Protein AF-A0A3M2F0C4-F1 (afdb_monomer_lite)

Foldseek 3Di:
DDDDDDDDDDDDDDDDDDDDDDDDDDDDDDDDDDDDDDDDDDDDDDDDDDDDDDDDDDDDDDDDDDDDDDDDDDDDDDDPDDDDDDDDDDDDDDDDDDDDDDDDPPDPDDDADPQEDEDAPVCCCPVAQVVLAPAKEKEWEDEPPDPQSVVQVVLVRVVSVVLPPLYHYYYYHCVRHVVVCVSVVPPDPGKIFIGHNRDTDDIDHTRDDSVVVVVVCVVPRPRPPPPPPPVPPQDLLQCLLALVLVSSVVPDDPPDDLLSVLLSCVLLLVLPVNVVSLVVQVPDPPSPPPLSSVLSVLLSVLCPVPDPVSVVSSVCSNVSNNVVCLVVLLVVCVDPSSVSNLVSSLSSSDDYDNSVVSVVSNVVVVVD

Sequence (368 aa):
MSPGSRPRYGILLPKRNARPSTKRTSAKRRSIFPICSSMGKIVSRWSGGVHPIFAVLFRLPSVYSSPHGKGDGFEMVIPLFGKKDRGEKKNGSEKSEVLFEKPRATAPREKGAASVIDVGVRDFETAVLRRSLEIPVLLDLWAPWCEPCRRLSPLLERLANQYAGSFLLAKVDIEKHAEIAMLLRVQSVPTVILFKDGRPVDAFMGALSEGEIRRFLERHIVLKKASAEEEQPGGLLEQIGRGEIARARDLVNETTSPPDRLRVLILSGDTNKSRTLLQELKGKEGAEGDPVLESAERLLGFFEEESPESLRIRESLRKNRLRELLPELLEKADDDSVRRRLLDLLVLMGRGELADEIRTRLARRVFS

pLDDT: mean 70.69, std 27.1, range [24.19, 96.94]

Radius of gyration: 32.31 Å; chains: 1; bounding box: 111×84×77 Å

Structure (mmCIF, N/CA/C/O backbone):
data_AF-A0A3M2F0C4-F1
#
_entry.id   AF-A0A3M2F0C4-F1
#
loop_
_atom_site.group_PDB
_atom_site.id
_atom_site.type_symbol
_atom_site.label_atom_id
_atom_site.label_alt_id
_atom_site.label_comp_id
_atom_site.label_asym_id
_atom_site.label_entity_id
_atom_site.label_seq_id
_atom_site.pdbx_PDB_ins_code
_atom_site.Cartn_x
_atom_site.Cartn_y
_atom_site.Cartn_z
_atom_site.occupancy
_atom_site.B_iso_or_equiv
_atom_site.auth_seq_id
_atom_site.auth_comp_id
_atom_site.auth_asym_id
_atom_site.auth_atom_id
_atom_site.pdbx_PDB_model_num
ATOM 1 N N . MET A 1 1 ? -29.735 30.884 -47.544 1.00 39.34 1 MET A N 1
ATOM 2 C CA . MET A 1 1 ? -29.821 29.668 -48.382 1.00 39.34 1 MET A CA 1
ATOM 3 C C . MET A 1 1 ? -30.218 28.490 -47.497 1.00 39.34 1 MET A C 1
ATOM 5 O O . MET A 1 1 ? -29.705 28.400 -46.391 1.00 39.34 1 MET A O 1
ATOM 9 N N . SER A 1 2 ? -31.149 27.656 -47.963 1.00 41.53 2 SER A N 1
ATOM 10 C CA . SER A 1 2 ? -31.637 26.403 -47.333 1.00 41.53 2 SER A CA 1
ATOM 11 C C . SER A 1 2 ? -31.107 25.192 -48.134 1.00 41.53 2 SER A C 1
ATOM 13 O O . SER A 1 2 ? -30.389 25.448 -49.104 1.00 41.53 2 SER A O 1
ATOM 15 N N . PRO A 1 3 ? -31.501 23.917 -47.886 1.00 63.56 3 PRO A N 1
ATOM 16 C CA . PRO A 1 3 ? -32.224 23.270 -46.766 1.00 63.56 3 PRO A CA 1
ATOM 17 C C . PRO A 1 3 ? -31.334 22.168 -46.108 1.00 63.56 3 PRO A C 1
ATOM 19 O O . PRO A 1 3 ? -30.150 22.109 -46.403 1.00 63.56 3 PRO A O 1
ATOM 22 N N . GLY A 1 4 ? -31.724 21.288 -45.177 1.00 36.25 4 GLY A N 1
ATOM 23 C CA . GLY A 1 4 ? -32.960 20.535 -44.900 1.00 36.25 4 GLY A CA 1
ATOM 24 C C . GLY A 1 4 ? -32.585 19.309 -44.028 1.00 36.25 4 GLY A C 1
ATOM 25 O O . GLY A 1 4 ? -31.436 19.191 -43.623 1.00 36.25 4 GLY A O 1
ATOM 26 N N . SER A 1 5 ? -33.435 18.346 -43.666 1.00 43.12 5 SER A N 1
ATOM 27 C CA . SER A 1 5 ? -34.878 18.159 -43.854 1.00 43.12 5 SER A CA 1
ATOM 28 C C . SER A 1 5 ? -35.390 17.231 -42.738 1.00 43.12 5 SER A C 1
ATOM 30 O O . SER A 1 5 ? -34.759 16.218 -42.448 1.00 43.12 5 SER A O 1
ATOM 32 N N . ARG A 1 6 ? -36.562 17.509 -42.152 1.00 44.09 6 ARG A N 1
ATOM 33 C CA . ARG A 1 6 ? -37.359 16.508 -41.412 1.00 44.09 6 ARG A CA 1
ATOM 34 C C . ARG A 1 6 ? -38.745 16.407 -42.048 1.00 44.09 6 ARG A C 1
ATOM 36 O O . ARG A 1 6 ? -39.366 17.453 -42.233 1.00 44.09 6 ARG A O 1
ATOM 43 N N . PRO A 1 7 ? -39.297 15.200 -42.226 1.00 51.94 7 PRO A N 1
ATOM 44 C CA . PRO A 1 7 ? -40.736 14.993 -42.253 1.00 51.94 7 PRO A CA 1
ATOM 45 C C . PRO A 1 7 ? -41.262 14.671 -40.843 1.00 51.94 7 PRO A C 1
ATOM 47 O O . PRO A 1 7 ? -40.766 13.782 -40.153 1.00 51.94 7 PRO A O 1
ATOM 50 N N . ARG A 1 8 ? -42.302 15.399 -40.432 1.00 39.75 8 ARG A N 1
ATOM 51 C CA . ARG A 1 8 ? -43.387 14.892 -39.564 1.00 39.75 8 ARG A CA 1
ATOM 52 C C . ARG A 1 8 ? -44.333 14.078 -40.492 1.00 39.75 8 ARG A C 1
ATOM 54 O O . ARG A 1 8 ? -44.188 14.207 -41.702 1.00 39.75 8 ARG A O 1
ATOM 61 N N . TYR A 1 9 ? -45.315 13.257 -40.126 1.00 39.25 9 TYR A N 1
ATOM 62 C CA . TYR A 1 9 ? -46.099 12.905 -38.927 1.00 39.25 9 TYR A CA 1
ATOM 63 C C . TYR A 1 9 ? -46.405 11.377 -39.058 1.00 39.25 9 TYR A C 1
ATOM 65 O O . TYR A 1 9 ? -46.140 10.820 -40.116 1.00 39.25 9 TYR A O 1
ATOM 73 N N . GLY A 1 10 ? -46.967 10.595 -38.132 1.00 32.06 10 GLY A N 1
ATOM 74 C CA . GLY A 1 10 ? -47.591 10.818 -36.826 1.00 32.06 10 GLY A CA 1
ATOM 75 C C . GLY A 1 10 ? -48.844 9.923 -36.675 1.00 32.06 10 GLY A C 1
ATOM 76 O O . GLY A 1 10 ? -49.316 9.368 -37.658 1.00 32.06 10 GLY A O 1
ATOM 77 N N . ILE A 1 11 ? -49.409 9.886 -35.460 1.00 37.03 11 ILE A N 1
ATOM 78 C CA . ILE A 1 11 ? -50.816 9.541 -35.137 1.00 37.03 11 ILE A CA 1
ATOM 79 C C . ILE A 1 11 ? -51.194 8.053 -34.892 1.00 37.03 11 ILE A C 1
ATOM 81 O O . ILE A 1 11 ? -51.440 7.288 -35.810 1.00 37.03 11 ILE A O 1
ATOM 85 N N . LEU A 1 12 ? -51.336 7.757 -33.582 1.00 34.91 12 LEU A N 1
ATOM 86 C CA . LEU A 1 12 ? -52.372 6.969 -32.867 1.00 34.91 12 LEU A CA 1
ATOM 87 C C . LEU A 1 12 ? -52.727 5.516 -33.276 1.00 34.91 12 LEU A C 1
ATOM 89 O O . LEU A 1 12 ? -52.881 5.213 -34.445 1.00 34.91 12 LEU A O 1
ATOM 93 N N . LEU A 1 13 ? -53.113 4.584 -32.388 1.00 36.78 13 LEU A N 1
ATOM 94 C CA . LEU A 1 13 ? -53.053 4.286 -30.929 1.00 36.78 13 LEU A CA 1
ATOM 95 C C . LEU A 1 13 ? -53.928 2.981 -30.742 1.00 36.78 13 LEU A C 1
ATOM 97 O O . LEU A 1 13 ? -54.327 2.404 -31.755 1.00 36.78 13 LEU A O 1
ATOM 101 N N . PRO A 1 14 ? -54.202 2.407 -29.543 1.00 56.12 14 PRO A N 1
ATOM 102 C CA . PRO A 1 14 ? -54.183 0.946 -29.373 1.00 56.12 14 PRO A CA 1
ATOM 103 C C . PRO A 1 14 ? -55.516 0.313 -28.917 1.00 56.12 14 PRO A C 1
ATOM 105 O O . PRO A 1 14 ? -56.466 1.022 -28.584 1.00 56.12 14 PRO A O 1
ATOM 108 N N . LYS A 1 15 ? -55.522 -1.029 -28.784 1.00 34.62 15 LYS A N 1
ATOM 109 C CA . LYS A 1 15 ? -56.320 -1.902 -27.868 1.00 34.62 15 LYS A CA 1
ATOM 110 C C . LYS A 1 15 ? -56.109 -3.380 -28.282 1.00 34.62 15 LYS A C 1
ATOM 112 O O . LYS A 1 15 ? -55.790 -3.610 -29.438 1.00 34.62 15 LYS A O 1
ATOM 117 N N . ARG A 1 16 ? -56.314 -4.434 -27.475 1.00 36.41 16 ARG A N 1
ATOM 118 C CA . ARG A 1 16 ? -56.342 -4.679 -26.007 1.00 36.41 16 ARG A CA 1
ATOM 119 C C . ARG A 1 16 ? -56.478 -6.210 -25.812 1.00 36.41 16 ARG A C 1
ATOM 121 O O . ARG A 1 16 ? -57.262 -6.798 -26.543 1.00 36.41 16 ARG A O 1
ATOM 128 N N . ASN A 1 17 ? -55.902 -6.776 -24.741 1.00 34.50 17 ASN A N 1
ATOM 129 C CA . ASN A 1 17 ? -56.261 -8.083 -24.128 1.00 34.50 17 ASN A CA 1
ATOM 130 C C . ASN A 1 17 ? -56.027 -9.353 -25.014 1.00 34.50 17 ASN A C 1
ATOM 132 O O . ASN A 1 17 ? -55.897 -9.244 -26.222 1.00 34.50 17 ASN A O 1
ATOM 136 N N . ALA A 1 18 ? -55.906 -10.592 -24.508 1.00 35.22 18 ALA A N 1
ATOM 137 C CA . ALA A 1 18 ? -56.097 -11.138 -23.156 1.00 35.22 18 ALA A CA 1
ATOM 138 C C . ALA A 1 18 ? -55.130 -12.316 -22.831 1.00 35.22 18 ALA A C 1
ATOM 140 O O . ALA A 1 18 ? -54.565 -12.943 -23.722 1.00 35.22 18 ALA A O 1
ATOM 141 N N . ARG A 1 19 ? -55.000 -12.649 -21.536 1.00 34.91 19 ARG A N 1
ATOM 142 C CA . ARG A 1 19 ? -54.548 -13.961 -20.997 1.00 34.91 19 ARG A CA 1
ATOM 143 C C . ARG A 1 19 ? -55.784 -14.893 -20.809 1.00 34.91 19 ARG A C 1
ATOM 145 O O . ARG A 1 19 ? -56.892 -14.419 -21.043 1.00 34.91 19 ARG A O 1
ATOM 152 N N . PRO A 1 20 ? -55.690 -16.065 -20.140 1.00 60.09 20 PRO A N 1
ATOM 153 C CA . PRO A 1 20 ? -54.869 -17.268 -20.381 1.00 60.09 20 PRO A CA 1
ATOM 154 C C . PRO A 1 20 ? -55.749 -18.551 -20.451 1.00 60.09 20 PRO A C 1
ATOM 156 O O . PRO A 1 20 ? -56.926 -18.506 -20.108 1.00 60.09 20 PRO A O 1
ATOM 159 N N . SER A 1 21 ? -55.192 -19.738 -20.745 1.00 31.70 21 SER A N 1
ATOM 160 C CA . SER A 1 21 ? -55.798 -20.999 -20.253 1.00 31.70 21 SER A CA 1
ATOM 161 C C . SER A 1 21 ? -54.794 -22.156 -20.095 1.00 31.70 21 SER A C 1
ATOM 163 O O . SER A 1 21 ? -53.630 -22.039 -20.475 1.00 31.70 21 SER A O 1
ATOM 165 N N . THR A 1 22 ? -55.232 -23.234 -19.438 1.00 35.69 22 THR A N 1
ATOM 166 C CA . THR A 1 22 ? -54.419 -24.280 -18.791 1.00 35.69 22 THR A CA 1
ATOM 167 C C . THR A 1 22 ? -54.715 -25.692 -19.316 1.00 35.69 22 THR A C 1
ATOM 169 O O . THR A 1 22 ? -55.796 -25.922 -19.855 1.00 35.69 22 THR A O 1
ATOM 172 N N . LYS A 1 23 ? -53.776 -26.637 -19.084 1.00 34.00 23 LYS A N 1
ATOM 173 C CA . LYS A 1 23 ? -53.911 -28.115 -18.873 1.00 34.00 23 LYS A CA 1
ATOM 174 C C . LYS A 1 23 ? -52.485 -28.731 -18.957 1.00 34.00 23 LYS A C 1
ATOM 176 O O . LYS A 1 23 ? -51.779 -28.411 -19.900 1.00 34.00 23 LYS A O 1
ATOM 181 N N . ARG A 1 24 ? -51.878 -29.435 -17.973 1.00 31.80 24 ARG A N 1
ATOM 182 C CA . ARG A 1 24 ? -52.247 -30.691 -17.248 1.00 31.80 24 ARG A CA 1
ATOM 183 C C . ARG A 1 24 ? -52.645 -31.777 -18.269 1.00 31.80 24 ARG A C 1
ATOM 185 O O . ARG A 1 24 ? -53.620 -31.556 -18.963 1.00 31.80 24 ARG A O 1
ATOM 192 N N . THR A 1 25 ? -51.961 -32.906 -18.485 1.00 31.39 25 THR A N 1
ATOM 193 C CA . THR A 1 25 ? -51.386 -33.959 -17.597 1.00 31.39 25 THR A CA 1
ATOM 194 C C . THR A 1 25 ? -50.379 -34.836 -18.403 1.00 31.39 25 THR A C 1
ATOM 196 O O . THR A 1 25 ? -50.353 -34.698 -19.617 1.00 31.39 25 THR A O 1
ATOM 199 N N . SER A 1 26 ? -49.547 -35.772 -17.899 1.00 29.86 26 SER A N 1
ATOM 200 C CA . SER A 1 26 ? -49.203 -36.282 -16.544 1.00 29.86 26 SER A CA 1
ATOM 201 C C . SER A 1 26 ? -47.952 -37.197 -16.569 1.00 29.86 26 SER A C 1
ATOM 203 O O . SER A 1 26 ? -47.730 -37.894 -17.548 1.00 29.86 26 SER A O 1
ATOM 205 N N . ALA A 1 27 ? -47.243 -37.276 -15.433 1.00 32.31 27 ALA A N 1
ATOM 206 C CA . ALA A 1 27 ? -46.524 -38.432 -14.855 1.00 32.31 27 ALA A CA 1
ATOM 207 C C . ALA A 1 27 ? -45.795 -39.486 -15.735 1.00 32.31 27 ALA A C 1
ATOM 209 O O . ALA A 1 27 ? -46.421 -40.306 -16.402 1.00 32.31 27 ALA A O 1
ATOM 210 N N . LYS A 1 28 ? -44.503 -39.704 -15.426 1.00 33.84 28 LYS A N 1
ATOM 211 C CA . LYS A 1 28 ? -43.978 -41.073 -15.241 1.00 33.84 28 LYS A CA 1
ATOM 212 C C . LYS A 1 28 ? -42.975 -41.146 -14.079 1.00 33.84 28 LYS A C 1
ATOM 214 O O . LYS A 1 28 ? -41.904 -40.557 -14.124 1.00 33.84 28 LYS A O 1
ATOM 219 N N . ARG A 1 29 ? -43.354 -41.871 -13.018 1.00 34.06 29 ARG A N 1
ATOM 220 C CA . ARG A 1 29 ? -42.472 -42.295 -11.912 1.00 34.06 29 ARG A CA 1
ATOM 221 C C . ARG A 1 29 ? -41.573 -43.451 -12.361 1.00 34.06 29 ARG A C 1
ATOM 223 O O . ARG A 1 29 ? -42.065 -44.310 -13.093 1.00 34.06 29 ARG A O 1
ATOM 230 N N . ARG A 1 30 ? -40.378 -43.559 -11.762 1.00 35.38 30 ARG A N 1
ATOM 231 C CA . ARG A 1 30 ? -39.810 -44.756 -11.078 1.00 35.38 30 ARG A CA 1
ATOM 232 C C . ARG A 1 30 ? -38.395 -44.400 -10.580 1.00 35.38 30 ARG A C 1
ATOM 234 O O . ARG A 1 30 ? -37.576 -43.961 -11.369 1.00 35.38 30 ARG A O 1
ATOM 241 N N . SER A 1 31 ? -38.236 -44.209 -9.264 1.00 29.31 31 SER A N 1
ATOM 242 C CA . SER A 1 31 ? -37.711 -45.186 -8.275 1.00 29.31 31 SER A CA 1
ATOM 243 C C . SER A 1 31 ? -36.175 -45.270 -8.324 1.00 29.31 31 SER A C 1
ATOM 245 O O . SER A 1 31 ? -35.635 -45.677 -9.340 1.00 29.31 31 SER A O 1
ATOM 247 N N . ILE A 1 32 ? -35.419 -44.793 -7.326 1.00 31.95 32 ILE A N 1
ATOM 248 C CA . ILE A 1 32 ? -35.331 -45.308 -5.940 1.00 31.95 32 ILE A CA 1
ATOM 249 C C . ILE A 1 32 ? -35.060 -46.820 -5.931 1.00 31.95 32 ILE A C 1
ATOM 251 O O . ILE A 1 32 ? -36.003 -47.584 -6.107 1.00 31.95 32 ILE A O 1
ATOM 255 N N . PHE A 1 33 ? -33.817 -47.229 -5.655 1.00 27.38 33 PHE A N 1
ATOM 256 C CA . PHE A 1 33 ? -33.474 -48.026 -4.462 1.00 27.38 33 PHE A CA 1
ATOM 257 C C . PHE A 1 33 ? -31.947 -47.968 -4.172 1.00 27.38 33 PHE A C 1
ATOM 259 O O . PHE A 1 33 ? -31.197 -47.623 -5.086 1.00 27.38 33 PHE A O 1
ATOM 266 N N . PRO A 1 34 ? -31.476 -48.220 -2.928 1.00 48.53 34 PRO A N 1
ATOM 267 C CA . PRO A 1 34 ? -30.075 -48.051 -2.508 1.00 48.53 34 PRO A CA 1
ATOM 268 C C . PRO A 1 34 ? -29.421 -49.390 -2.063 1.00 48.53 34 PRO A C 1
ATOM 270 O O . PRO A 1 34 ? -29.953 -50.454 -2.358 1.00 48.53 34 PRO A O 1
ATOM 273 N N . ILE A 1 35 ? -28.348 -49.299 -1.251 1.00 27.64 35 ILE A N 1
ATOM 274 C CA . ILE A 1 35 ? -27.788 -50.315 -0.316 1.00 27.64 35 ILE A CA 1
ATOM 275 C C . ILE A 1 35 ? -26.605 -51.172 -0.823 1.00 27.64 35 ILE A C 1
ATOM 277 O O . ILE A 1 35 ? -26.777 -52.088 -1.616 1.00 27.64 35 ILE A O 1
ATOM 281 N N . CYS A 1 36 ? -25.418 -50.892 -0.262 1.00 27.03 36 CYS A N 1
ATOM 282 C CA . CYS A 1 36 ? -24.443 -51.790 0.410 1.00 27.03 36 CYS A CA 1
ATOM 283 C C . CYS A 1 36 ? -23.091 -51.042 0.451 1.00 27.03 36 CYS A C 1
ATOM 285 O O . CYS A 1 36 ? -22.588 -50.643 -0.589 1.00 27.03 36 CYS A O 1
ATOM 287 N N . SER A 1 37 ? -22.496 -50.665 1.586 1.00 29.66 37 SER A N 1
ATOM 288 C CA . SER A 1 37 ? -22.179 -51.426 2.805 1.00 29.66 37 SER A CA 1
ATOM 289 C C . SER A 1 37 ? -21.197 -52.576 2.562 1.00 29.66 37 SER A C 1
ATOM 291 O O . SER A 1 37 ? -21.594 -53.677 2.195 1.00 29.66 37 SER A O 1
ATOM 293 N N . SER A 1 38 ? -19.913 -52.322 2.830 1.00 30.69 38 SER A N 1
ATOM 294 C CA . SER A 1 38 ? -19.002 -53.345 3.346 1.00 30.69 38 SER A CA 1
ATOM 295 C C . SER A 1 38 ? -17.944 -52.709 4.245 1.00 30.69 38 SER A C 1
ATOM 297 O O . SER A 1 38 ? -17.288 -51.733 3.881 1.00 30.69 38 SER A O 1
ATOM 299 N N . MET A 1 39 ? -17.802 -53.267 5.444 1.00 30.00 39 MET A N 1
ATOM 300 C CA . MET A 1 39 ? -16.727 -52.957 6.381 1.00 30.00 39 MET A CA 1
ATOM 301 C C . MET A 1 39 ? -15.402 -53.554 5.896 1.00 30.00 39 MET A C 1
ATOM 303 O O . MET A 1 39 ? -15.365 -54.666 5.381 1.00 30.00 39 MET A O 1
ATOM 307 N N . GLY A 1 40 ? -14.300 -52.854 6.166 1.00 28.41 40 GLY A N 1
ATOM 308 C CA . GLY A 1 40 ? -12.943 -53.316 5.867 1.00 28.41 40 GLY A CA 1
ATOM 309 C C . GLY A 1 40 ? -11.941 -52.861 6.923 1.00 28.41 40 GLY A C 1
ATOM 310 O O . GLY A 1 40 ? -11.002 -52.135 6.616 1.00 28.41 40 GLY A O 1
ATOM 311 N N . LYS A 1 41 ? -12.144 -53.249 8.191 1.00 32.97 41 LYS A N 1
ATOM 312 C CA . LYS A 1 41 ? -11.114 -53.070 9.227 1.00 32.97 41 LYS A CA 1
ATOM 313 C C . LYS A 1 41 ? -9.956 -54.029 8.943 1.00 32.97 41 LYS A C 1
ATOM 315 O O . LYS A 1 41 ? -10.103 -55.221 9.189 1.00 32.97 41 LYS A O 1
ATOM 320 N N . ILE A 1 42 ? -8.794 -53.514 8.547 1.00 31.11 42 ILE A N 1
ATOM 321 C CA . ILE A 1 42 ? -7.519 -54.217 8.741 1.00 31.11 42 ILE A CA 1
ATOM 322 C C . ILE A 1 42 ? -6.571 -53.288 9.494 1.00 31.11 42 ILE A C 1
ATOM 324 O O . ILE A 1 42 ? -5.921 -52.415 8.929 1.00 31.11 42 ILE A O 1
ATOM 328 N N . VAL A 1 43 ? -6.508 -53.501 10.808 1.00 30.50 43 VAL A N 1
ATOM 329 C CA . VAL A 1 43 ? -5.369 -53.082 11.623 1.00 30.50 43 VAL A CA 1
ATOM 330 C C . VAL A 1 43 ? -4.327 -54.188 11.498 1.00 30.50 43 VAL A C 1
ATOM 332 O O . VAL A 1 43 ? -4.477 -55.243 12.107 1.00 30.50 43 VAL A O 1
ATOM 335 N N . SER A 1 44 ? -3.265 -53.949 10.733 1.00 31.73 44 SER A N 1
ATOM 336 C CA . SER A 1 44 ? -2.063 -54.787 10.744 1.00 31.73 44 SER A CA 1
ATOM 337 C C . SER A 1 44 ? -0.877 -53.950 11.210 1.00 31.73 44 SER A C 1
ATOM 339 O O . SER A 1 44 ? -0.218 -53.256 10.439 1.00 31.73 44 SER A O 1
ATOM 341 N N . ARG A 1 45 ? -0.640 -54.007 12.519 1.00 30.14 45 ARG A N 1
ATOM 342 C CA . ARG A 1 45 ? 0.496 -53.399 13.211 1.00 30.14 45 ARG A CA 1
ATOM 343 C C . ARG A 1 45 ? 1.783 -54.104 12.779 1.00 30.14 45 ARG A C 1
ATOM 345 O O . ARG A 1 45 ? 2.012 -55.233 13.197 1.00 30.14 45 ARG A O 1
ATOM 352 N N . TRP A 1 46 ? 2.616 -53.432 11.988 1.00 27.92 46 TRP A N 1
ATOM 353 C CA . TRP A 1 46 ? 4.002 -53.837 11.746 1.00 27.92 46 TRP A CA 1
ATOM 354 C C . TRP A 1 46 ? 4.960 -52.749 12.217 1.00 27.92 46 TRP A C 1
ATOM 356 O O . TRP A 1 46 ? 4.865 -51.586 11.837 1.00 27.92 46 TRP A O 1
ATOM 366 N N . SER A 1 47 ? 5.861 -53.157 13.102 1.00 35.50 47 SER A N 1
ATOM 367 C CA . SER A 1 47 ? 6.984 -52.380 13.608 1.00 35.50 47 SER A CA 1
ATOM 368 C C . SER A 1 47 ? 8.163 -52.473 12.643 1.00 35.50 47 SER A C 1
ATOM 370 O O . SER A 1 47 ? 8.598 -53.576 12.322 1.00 35.50 47 SER A O 1
ATOM 372 N N . GLY A 1 48 ? 8.717 -51.333 12.243 1.00 31.23 48 GLY A N 1
ATOM 373 C CA . GLY A 1 48 ? 9.911 -51.256 11.400 1.00 31.23 48 GLY A CA 1
ATOM 374 C C . GLY A 1 48 ? 10.006 -49.872 10.770 1.00 31.23 48 GLY A C 1
ATOM 375 O O . GLY A 1 48 ? 9.045 -49.414 10.162 1.00 31.23 48 GLY A O 1
ATOM 376 N N . GLY A 1 49 ? 11.116 -49.170 10.997 1.00 35.56 49 GLY A N 1
ATOM 377 C CA . GLY A 1 49 ? 11.310 -47.806 10.500 1.00 35.56 49 GLY A CA 1
ATOM 378 C C . GLY A 1 49 ? 11.782 -47.736 9.044 1.00 35.56 49 GLY A C 1
ATOM 379 O O . GLY A 1 49 ? 11.761 -48.724 8.319 1.00 35.56 49 GLY A O 1
ATOM 380 N N . VAL A 1 50 ? 12.312 -46.557 8.693 1.00 35.97 50 VAL A N 1
ATOM 381 C CA . VAL A 1 50 ? 12.801 -46.116 7.368 1.00 35.97 50 VAL A CA 1
ATOM 382 C C . VAL A 1 50 ? 11.691 -45.601 6.436 1.00 35.97 50 VAL A C 1
ATOM 384 O O . VAL A 1 50 ? 10.838 -46.338 5.953 1.00 35.97 50 VAL A O 1
ATOM 387 N N . HIS A 1 51 ? 11.717 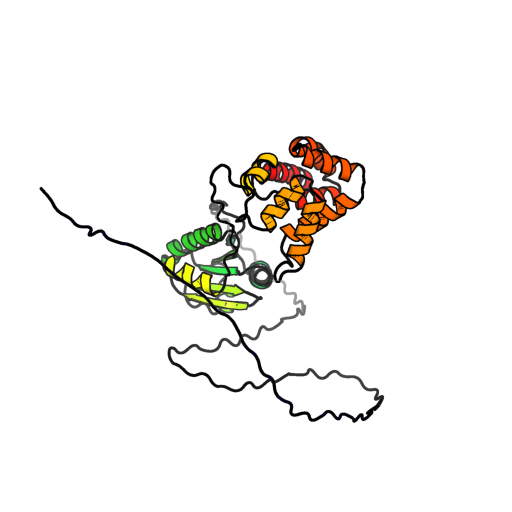-44.289 6.178 1.00 34.94 51 HIS A N 1
ATOM 388 C CA . HIS A 1 51 ? 10.840 -43.608 5.221 1.00 34.94 51 HIS A CA 1
ATOM 389 C C . HIS A 1 51 ? 11.290 -43.846 3.768 1.00 34.94 51 HIS A C 1
ATOM 391 O O . HIS A 1 51 ? 12.464 -43.617 3.469 1.00 34.94 51 HIS A O 1
ATOM 397 N N . PRO A 1 52 ? 10.377 -44.170 2.836 1.00 39.03 52 PRO A N 1
ATOM 398 C CA . PRO A 1 52 ? 10.599 -43.974 1.411 1.00 39.03 52 PRO A CA 1
ATOM 399 C C . PRO A 1 52 ? 10.086 -42.595 0.960 1.00 39.03 52 PRO A C 1
ATOM 401 O O . PRO A 1 52 ? 8.955 -42.199 1.246 1.00 39.03 52 PRO A O 1
ATOM 404 N N . ILE A 1 53 ? 10.919 -41.877 0.208 1.00 33.53 53 ILE A N 1
ATOM 405 C CA . ILE A 1 53 ? 10.542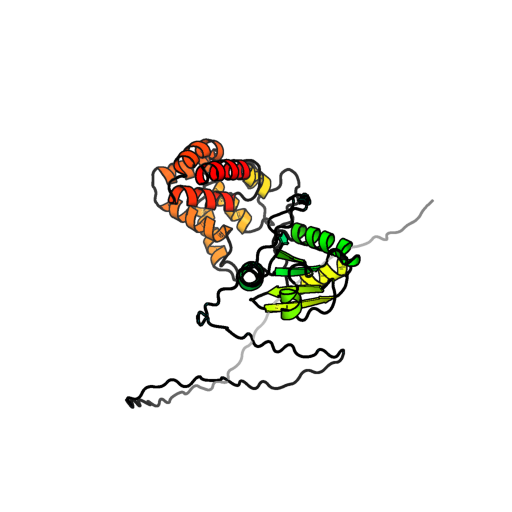 -40.644 -0.494 1.00 33.53 53 ILE A CA 1
ATOM 406 C C . ILE A 1 53 ? 9.587 -41.018 -1.636 1.00 33.53 53 ILE A C 1
ATOM 408 O O . ILE A 1 53 ? 9.988 -41.692 -2.584 1.00 33.53 53 ILE A O 1
ATOM 412 N N . PHE A 1 54 ? 8.327 -40.580 -1.566 1.00 26.94 54 PHE A N 1
ATOM 413 C CA . PHE A 1 54 ? 7.360 -40.786 -2.648 1.00 26.94 54 PHE A CA 1
ATOM 414 C C . PHE A 1 54 ? 7.556 -39.749 -3.762 1.00 26.94 54 PHE A C 1
ATOM 416 O O . PHE A 1 54 ? 7.092 -38.614 -3.667 1.00 26.94 54 PHE A O 1
ATOM 423 N N . ALA A 1 55 ? 8.210 -40.161 -4.849 1.00 30.05 55 ALA A N 1
ATOM 424 C CA . ALA A 1 55 ? 8.204 -39.419 -6.105 1.00 30.05 55 ALA A CA 1
ATOM 425 C C . ALA A 1 55 ? 6.854 -39.618 -6.819 1.00 30.05 55 ALA A C 1
ATOM 427 O O . ALA A 1 55 ? 6.565 -40.692 -7.348 1.00 30.05 55 ALA A O 1
ATOM 428 N N . VAL A 1 56 ? 6.015 -38.581 -6.831 1.00 29.73 56 VAL A N 1
ATOM 429 C CA . VAL A 1 56 ? 4.699 -38.608 -7.485 1.00 29.73 56 VAL A CA 1
ATOM 430 C C . VAL A 1 56 ? 4.843 -38.226 -8.963 1.00 29.73 56 VAL A C 1
ATOM 432 O O . VAL A 1 56 ? 4.784 -37.058 -9.337 1.00 29.73 56 VAL A O 1
ATOM 435 N N . LEU A 1 57 ? 5.027 -39.233 -9.820 1.00 31.08 57 LEU A N 1
ATOM 436 C CA . LEU A 1 57 ? 4.992 -39.087 -11.280 1.00 31.08 57 LEU A CA 1
ATOM 437 C C . LEU A 1 57 ? 3.540 -39.025 -11.784 1.00 31.08 57 LEU A C 1
ATOM 439 O O . LEU A 1 57 ? 2.948 -40.053 -12.117 1.00 31.08 57 LEU A O 1
ATOM 443 N N . PHE A 1 58 ? 2.968 -37.822 -11.886 1.00 27.39 58 PHE A N 1
ATOM 444 C CA . PHE A 1 58 ? 1.706 -37.621 -12.607 1.00 27.39 58 PHE A CA 1
ATOM 445 C C . PHE A 1 58 ? 1.956 -37.364 -14.098 1.00 27.39 58 PHE A C 1
ATOM 447 O O . PHE A 1 58 ? 2.481 -36.330 -14.505 1.00 27.39 58 PHE A O 1
ATOM 454 N N . ARG A 1 59 ? 1.545 -38.327 -14.925 1.00 28.69 59 ARG A N 1
ATOM 455 C CA . ARG A 1 59 ? 1.592 -38.263 -16.389 1.00 28.69 59 ARG A CA 1
ATOM 456 C C . ARG A 1 59 ? 0.298 -37.639 -16.913 1.00 28.69 59 ARG A C 1
ATOM 458 O O . ARG A 1 59 ? -0.750 -38.275 -16.843 1.00 28.69 59 ARG A O 1
ATOM 465 N N . LEU A 1 60 ? 0.369 -36.424 -17.457 1.00 31.41 60 LEU A N 1
ATOM 466 C CA . LEU A 1 60 ? -0.762 -35.780 -18.138 1.00 31.41 60 LEU A CA 1
ATOM 467 C C . LEU A 1 60 ? -0.765 -36.083 -19.651 1.00 31.41 60 LEU A C 1
ATOM 469 O O . LEU A 1 60 ? 0.305 -36.252 -20.244 1.00 31.41 60 LEU A O 1
ATOM 473 N N . PRO A 1 61 ? -1.946 -36.171 -20.293 1.00 30.12 61 PRO A N 1
ATOM 474 C CA . PRO A 1 61 ? -2.056 -36.383 -21.731 1.00 30.12 61 PRO A CA 1
ATOM 475 C C . PRO A 1 61 ? -1.805 -35.089 -22.519 1.00 30.12 61 PRO A C 1
ATOM 477 O O . PRO A 1 61 ? -2.351 -34.032 -22.211 1.00 30.12 61 PRO A O 1
ATOM 480 N N . SER A 1 62 ? -1.016 -35.199 -23.586 1.00 30.05 62 SER A N 1
ATOM 481 C CA . SER A 1 62 ? -0.803 -34.132 -24.567 1.00 30.05 62 SER A CA 1
ATOM 482 C C . SER A 1 62 ? -1.946 -34.093 -25.584 1.00 30.05 62 SER A C 1
ATOM 484 O O . SER A 1 62 ? -2.047 -35.024 -26.379 1.00 30.05 62 SER A O 1
ATOM 486 N N . VAL A 1 63 ? -2.755 -33.020 -25.593 1.00 31.17 63 VAL A N 1
ATOM 487 C CA . VAL A 1 63 ? -3.451 -32.502 -26.794 1.00 31.17 63 VAL A CA 1
ATOM 488 C C . VAL A 1 63 ? -3.730 -30.991 -26.658 1.00 31.17 63 VAL A C 1
ATOM 490 O O . VAL A 1 63 ? -4.775 -30.592 -26.153 1.00 31.17 63 VAL A O 1
ATOM 493 N N . TYR A 1 64 ? -2.857 -30.140 -27.201 1.00 27.44 64 TYR A N 1
ATOM 494 C CA . TYR A 1 64 ? -3.298 -28.983 -27.997 1.00 27.44 64 TYR A CA 1
ATOM 495 C C . TYR A 1 64 ? -2.174 -28.567 -28.948 1.00 27.44 64 TYR A C 1
ATOM 497 O O . TYR A 1 64 ? -1.004 -28.600 -28.574 1.00 27.44 64 TYR A O 1
ATOM 505 N N . SER A 1 65 ? -2.515 -28.224 -30.190 1.00 28.06 65 SER A N 1
ATOM 506 C CA . SER A 1 65 ? -1.534 -28.001 -31.254 1.00 28.06 65 SER A CA 1
ATOM 507 C C . SER A 1 65 ? -1.921 -26.790 -32.094 1.00 28.06 65 SER A C 1
ATOM 509 O O . SER A 1 65 ? -2.977 -26.781 -32.727 1.00 28.06 65 SER A O 1
ATOM 511 N N . SER A 1 66 ? -1.074 -25.762 -32.097 1.00 31.98 66 SER A N 1
ATOM 512 C CA . SER A 1 66 ? -1.023 -24.728 -33.137 1.00 31.98 66 SER A CA 1
ATOM 513 C C . SER A 1 66 ? 0.302 -23.956 -33.067 1.00 31.98 66 SER A C 1
ATOM 515 O O . SER A 1 66 ? 0.956 -23.974 -32.022 1.00 31.98 66 SER A O 1
ATOM 517 N N . PRO A 1 67 ? 0.760 -23.361 -34.182 1.00 40.69 67 PRO A N 1
ATOM 518 C CA . PRO A 1 67 ? 2.189 -23.177 -34.410 1.00 40.69 67 PRO A CA 1
ATOM 519 C C . PRO A 1 67 ? 2.674 -21.749 -34.140 1.00 40.69 67 PRO A C 1
ATOM 521 O O . PRO A 1 67 ? 2.033 -20.798 -34.569 1.00 40.69 67 PRO A O 1
ATOM 524 N N . HIS A 1 68 ? 3.850 -21.616 -33.519 1.00 31.23 68 HIS A N 1
ATOM 525 C CA . HIS A 1 68 ? 4.987 -20.800 -33.986 1.00 31.23 68 HIS A CA 1
ATOM 526 C C . HIS A 1 68 ? 6.097 -20.756 -32.921 1.00 31.23 68 HIS A C 1
ATOM 528 O O . HIS A 1 68 ? 5.816 -20.580 -31.743 1.00 31.23 68 HIS A O 1
ATOM 534 N N . GLY A 1 69 ? 7.361 -20.825 -33.361 1.00 30.91 69 GLY A N 1
ATOM 535 C CA . GLY A 1 69 ? 8.535 -20.504 -32.538 1.00 30.91 69 GLY A CA 1
ATOM 536 C C . GLY A 1 69 ? 9.021 -21.630 -31.619 1.00 30.91 69 GLY A C 1
ATOM 537 O O . GLY A 1 69 ? 8.282 -22.150 -30.792 1.00 30.91 69 GLY A O 1
ATOM 538 N N . LYS A 1 70 ? 10.302 -21.998 -31.745 1.00 35.81 70 LYS A N 1
ATOM 539 C CA . LYS A 1 70 ? 10.974 -22.879 -30.780 1.00 35.81 70 LYS A CA 1
ATOM 540 C C . LYS A 1 70 ? 11.171 -22.118 -29.467 1.00 35.81 70 LYS A C 1
ATOM 542 O O . LYS A 1 70 ? 11.779 -21.053 -29.484 1.00 35.81 70 LYS A O 1
ATOM 547 N N . GLY A 1 71 ? 10.711 -22.688 -28.359 1.00 30.33 71 GLY A N 1
ATOM 548 C CA . GLY A 1 71 ? 11.106 -22.290 -27.011 1.00 30.33 71 GLY A CA 1
ATOM 549 C C . GLY A 1 71 ? 11.681 -23.505 -26.298 1.00 30.33 71 GLY A C 1
ATOM 550 O O . GLY A 1 71 ? 10.961 -24.483 -26.094 1.00 30.33 71 GLY A O 1
ATOM 551 N N . ASP A 1 72 ? 12.967 -23.464 -25.958 1.00 34.28 72 ASP A N 1
ATOM 552 C CA . ASP A 1 72 ? 13.604 -24.535 -25.195 1.00 34.28 72 ASP A CA 1
ATOM 553 C C . ASP A 1 72 ? 13.090 -24.509 -23.748 1.00 34.28 72 ASP A C 1
ATOM 555 O O . ASP A 1 72 ? 13.030 -23.458 -23.104 1.00 34.28 72 ASP A O 1
ATOM 559 N N . GLY A 1 73 ? 12.675 -25.671 -23.239 1.00 28.03 73 GLY A N 1
ATOM 560 C CA . GLY A 1 73 ? 12.066 -25.787 -21.917 1.00 28.03 73 GLY A CA 1
ATOM 561 C C . GLY A 1 73 ? 13.051 -25.466 -20.792 1.00 28.03 73 GLY A C 1
ATOM 562 O O . GLY A 1 73 ? 14.066 -26.144 -20.633 1.00 28.03 73 GLY A O 1
ATOM 563 N N . PHE A 1 74 ? 12.727 -24.468 -19.968 1.00 33.25 74 PHE A N 1
ATOM 564 C CA . PHE A 1 74 ? 13.468 -24.170 -18.743 1.00 33.25 74 PHE A CA 1
ATOM 565 C C . PHE A 1 74 ? 13.091 -25.155 -17.628 1.00 33.25 74 PHE A C 1
ATOM 567 O O . PHE A 1 74 ? 12.171 -24.912 -16.848 1.00 33.25 74 PHE A O 1
ATOM 574 N N . GLU A 1 75 ? 13.840 -26.251 -17.517 1.00 25.89 75 GLU A N 1
ATOM 575 C CA . GLU A 1 75 ? 13.856 -27.083 -16.312 1.00 25.89 75 GLU A CA 1
ATOM 576 C C . GLU A 1 75 ? 14.966 -26.580 -15.370 1.00 25.89 75 GLU A C 1
ATOM 578 O O . GLU A 1 75 ? 16.156 -26.630 -15.693 1.00 25.89 75 GLU A O 1
ATOM 583 N N . MET A 1 76 ? 14.574 -26.027 -14.218 1.00 33.88 76 MET A N 1
ATOM 584 C CA . MET A 1 76 ? 15.489 -25.436 -13.237 1.00 33.88 76 MET A CA 1
ATOM 585 C C . MET A 1 76 ? 15.552 -26.302 -11.977 1.00 33.88 76 MET A C 1
ATOM 587 O O . MET A 1 76 ? 14.623 -26.319 -11.174 1.00 33.88 76 MET A O 1
ATOM 591 N N . VAL A 1 77 ? 16.680 -26.985 -11.781 1.00 28.91 77 VAL A N 1
ATOM 592 C CA . VAL A 1 77 ? 16.994 -27.696 -10.536 1.00 28.91 77 VAL A CA 1
ATOM 593 C C . VAL A 1 77 ? 17.841 -26.779 -9.654 1.00 28.91 77 VAL A C 1
ATOM 595 O O . VAL A 1 77 ? 18.962 -26.435 -10.023 1.00 28.91 77 VAL A O 1
ATOM 598 N N . ILE A 1 78 ? 17.314 -26.386 -8.492 1.00 34.78 78 ILE A N 1
ATOM 599 C CA . ILE A 1 78 ? 18.032 -25.572 -7.500 1.00 34.78 78 ILE A CA 1
ATOM 600 C C . ILE A 1 78 ? 18.766 -26.511 -6.526 1.00 34.78 78 ILE A C 1
ATOM 602 O O . ILE A 1 78 ? 18.103 -27.231 -5.775 1.00 34.78 78 ILE A O 1
ATOM 606 N N . PRO A 1 79 ? 20.112 -26.526 -6.481 1.00 29.33 79 PRO A N 1
ATOM 607 C CA . PRO A 1 79 ? 20.842 -27.301 -5.487 1.00 29.33 79 PRO A CA 1
ATOM 608 C C . PRO A 1 79 ? 20.872 -26.562 -4.140 1.00 29.33 79 PRO A C 1
ATOM 610 O O . PRO A 1 79 ? 21.518 -25.525 -3.995 1.00 29.33 79 PRO A O 1
ATOM 613 N N . LEU A 1 80 ? 20.215 -27.126 -3.124 1.00 29.95 80 LEU A N 1
ATOM 614 C CA . LEU A 1 80 ? 20.337 -26.671 -1.736 1.00 29.95 80 LEU A CA 1
ATOM 615 C C . LEU A 1 80 ? 21.727 -27.028 -1.182 1.00 29.95 80 LEU A C 1
ATOM 617 O O . LEU A 1 80 ? 21.930 -28.116 -0.641 1.00 29.95 80 LEU A O 1
ATOM 621 N N . PHE A 1 81 ? 22.695 -26.117 -1.303 1.00 30.98 81 PHE A N 1
ATOM 622 C CA . PHE A 1 81 ? 24.027 -26.318 -0.731 1.00 30.98 81 PHE A CA 1
ATOM 623 C C . PHE A 1 81 ? 24.055 -26.010 0.772 1.00 30.98 81 PHE A C 1
ATOM 625 O O . PHE A 1 81 ? 24.218 -24.872 1.210 1.00 30.98 81 PHE A O 1
ATOM 632 N N . GLY A 1 82 ? 23.916 -27.065 1.577 1.00 28.73 82 GLY A N 1
ATOM 633 C CA . GLY A 1 82 ? 24.170 -27.015 3.014 1.00 28.73 82 GLY A CA 1
ATOM 634 C C . GLY A 1 82 ? 25.655 -26.799 3.323 1.00 28.73 82 GLY A C 1
ATOM 635 O O . GLY A 1 82 ? 26.530 -27.401 2.698 1.00 28.73 82 GLY A O 1
ATOM 636 N N . LYS A 1 83 ? 25.943 -25.957 4.323 1.00 32.28 83 LYS A N 1
ATOM 637 C CA . LYS A 1 83 ? 27.302 -25.733 4.839 1.00 32.28 83 LYS A CA 1
ATOM 638 C C . LYS A 1 83 ? 27.951 -27.041 5.298 1.00 32.28 83 LYS A C 1
ATOM 640 O O . LYS A 1 83 ? 27.323 -27.841 5.991 1.00 32.28 83 LYS A O 1
ATOM 645 N N . LYS A 1 84 ? 29.257 -27.175 5.059 1.00 28.33 84 LYS A N 1
ATOM 646 C CA . LYS A 1 84 ? 30.126 -27.996 5.907 1.00 28.33 84 LYS A CA 1
ATOM 647 C C . LYS A 1 84 ? 31.480 -27.326 6.079 1.00 28.33 84 LYS A C 1
ATOM 649 O O . LYS A 1 84 ? 32.296 -27.329 5.162 1.00 28.33 84 LYS A O 1
ATOM 654 N N . ASP A 1 85 ? 31.707 -26.786 7.270 1.00 32.22 85 ASP A N 1
ATOM 655 C CA . ASP A 1 85 ? 32.996 -26.227 7.654 1.00 32.22 85 ASP A CA 1
ATOM 656 C C . ASP A 1 85 ? 34.097 -27.292 7.577 1.00 32.22 85 ASP A C 1
ATOM 658 O O . ASP A 1 85 ? 33.938 -28.431 8.035 1.00 32.22 85 ASP A O 1
ATOM 662 N N . ARG A 1 86 ? 35.248 -26.908 7.024 1.00 29.00 86 ARG A N 1
ATOM 663 C CA . ARG A 1 86 ? 36.520 -27.587 7.272 1.00 29.00 86 ARG A CA 1
ATOM 664 C C . ARG A 1 86 ? 37.643 -26.572 7.108 1.00 29.00 86 ARG A C 1
ATOM 666 O O . ARG A 1 86 ? 37.890 -26.093 6.009 1.00 29.00 86 ARG A O 1
ATOM 673 N N . GLY A 1 87 ? 38.266 -26.198 8.221 1.00 25.84 87 GLY A N 1
ATOM 674 C CA . GLY A 1 87 ? 39.355 -25.227 8.211 1.00 25.84 87 GLY A CA 1
ATOM 675 C C . GLY A 1 87 ? 40.656 -25.837 7.696 1.00 25.84 87 GLY A C 1
ATOM 676 O O . GLY A 1 87 ? 40.985 -26.972 8.037 1.00 25.84 87 GLY A O 1
ATOM 677 N N . GLU A 1 88 ? 41.428 -25.050 6.952 1.00 28.89 88 GLU A N 1
ATOM 678 C CA . GLU A 1 88 ? 42.834 -25.329 6.665 1.00 28.89 88 GLU A CA 1
ATOM 679 C C . GLU A 1 88 ? 43.648 -24.061 6.957 1.00 28.89 88 GLU A C 1
ATOM 681 O O . GLU A 1 88 ? 43.387 -22.992 6.407 1.00 28.89 88 GLU A O 1
ATOM 686 N N . LYS A 1 89 ? 44.616 -24.161 7.876 1.00 26.72 89 LYS A N 1
ATOM 687 C CA . LYS A 1 89 ? 45.572 -23.084 8.165 1.00 26.72 89 LYS A CA 1
ATOM 688 C C . LYS A 1 89 ? 46.740 -23.187 7.190 1.00 26.72 89 LYS A C 1
ATOM 690 O O . LYS A 1 89 ? 47.405 -24.221 7.204 1.00 26.72 89 LYS A O 1
ATOM 695 N N . LYS A 1 90 ? 47.096 -22.104 6.492 1.00 32.09 90 LYS A N 1
ATOM 696 C CA . LYS A 1 90 ? 48.479 -21.878 6.030 1.00 32.09 90 LYS A CA 1
ATOM 697 C C . LYS A 1 90 ? 48.889 -20.426 6.255 1.00 32.09 90 LYS A C 1
ATOM 699 O O . LYS A 1 90 ? 48.156 -19.504 5.916 1.00 32.09 90 LYS A O 1
ATOM 704 N N . ASN A 1 91 ? 50.061 -20.259 6.863 1.00 25.44 91 ASN A N 1
ATOM 705 C CA . ASN A 1 91 ? 50.744 -18.976 6.992 1.00 25.44 91 ASN A CA 1
ATOM 706 C C . ASN A 1 91 ? 51.386 -18.610 5.646 1.00 25.44 91 ASN A C 1
ATOM 708 O O . ASN A 1 91 ? 51.825 -19.499 4.918 1.00 25.44 91 ASN A O 1
ATOM 712 N N . GLY A 1 92 ? 51.510 -17.317 5.361 1.00 26.80 92 GLY A N 1
ATOM 713 C CA . GLY A 1 92 ? 52.191 -16.815 4.168 1.00 26.80 92 GLY A CA 1
ATOM 714 C C . GLY A 1 92 ? 52.236 -15.296 4.192 1.00 26.80 92 GLY A C 1
ATOM 715 O O . GLY A 1 92 ? 51.324 -14.637 3.709 1.00 26.80 92 GLY A O 1
ATOM 716 N N . SER A 1 93 ? 53.258 -14.742 4.839 1.00 25.70 93 SER A N 1
ATOM 717 C CA . SER A 1 93 ? 53.482 -13.302 4.917 1.00 25.70 93 SER A CA 1
ATOM 718 C C . SER A 1 93 ? 54.159 -12.785 3.654 1.00 25.70 93 SER A C 1
ATOM 720 O O . SER A 1 93 ? 55.278 -13.208 3.375 1.00 25.70 93 SER A O 1
ATOM 722 N N . GLU A 1 94 ? 53.585 -11.778 3.002 1.00 31.64 94 GLU A N 1
ATOM 723 C CA . GLU A 1 94 ? 54.392 -10.822 2.244 1.00 31.64 94 GLU A CA 1
ATOM 724 C C . GLU A 1 94 ? 53.746 -9.434 2.247 1.00 31.64 94 GLU A C 1
ATOM 726 O O . GLU A 1 94 ? 52.531 -9.285 2.119 1.00 31.64 94 GLU A O 1
ATOM 731 N N . LYS A 1 95 ? 54.574 -8.414 2.494 1.00 24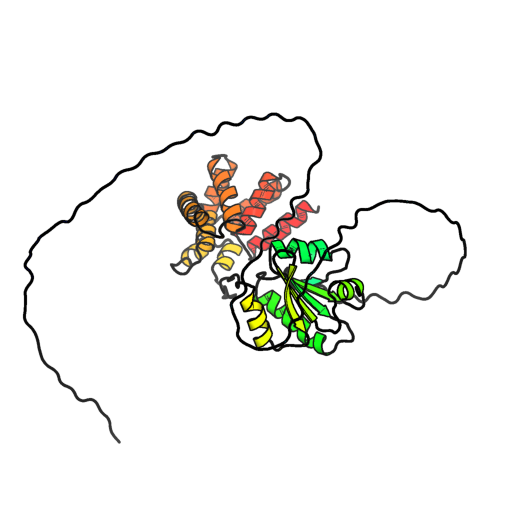.45 95 LYS A N 1
ATOM 732 C CA . LYS A 1 95 ? 54.170 -7.007 2.520 1.00 24.45 95 LYS A CA 1
ATOM 733 C C . LYS A 1 95 ? 54.384 -6.404 1.137 1.00 24.45 95 LYS A C 1
ATOM 735 O O . LYS A 1 95 ? 55.492 -6.478 0.615 1.00 24.45 95 LYS A O 1
ATOM 740 N N . SER A 1 96 ? 53.403 -5.661 0.647 1.00 31.61 96 SER A N 1
ATOM 741 C CA . SER A 1 96 ? 53.634 -4.603 -0.336 1.00 31.61 96 SER A CA 1
ATOM 742 C C . SER A 1 96 ? 52.700 -3.431 -0.048 1.00 31.61 96 SER A C 1
ATOM 744 O O . SER A 1 96 ? 51.503 -3.461 -0.321 1.00 31.61 96 SER A O 1
ATOM 746 N N . GLU A 1 97 ? 53.258 -2.385 0.562 1.00 28.47 97 GLU A N 1
ATOM 747 C CA . GLU A 1 97 ? 52.590 -1.092 0.680 1.00 28.47 97 GLU A CA 1
ATOM 748 C C . GLU A 1 97 ? 52.610 -0.407 -0.688 1.00 28.47 97 GLU A C 1
ATOM 750 O O . GLU A 1 97 ? 53.676 -0.124 -1.231 1.00 28.47 97 GLU A O 1
ATOM 755 N N . VAL A 1 98 ? 51.432 -0.100 -1.229 1.00 29.67 98 VAL A N 1
ATOM 756 C CA . VAL A 1 98 ? 51.286 0.846 -2.339 1.00 29.67 98 VAL A CA 1
ATOM 757 C C . VAL A 1 98 ? 50.309 1.926 -1.894 1.00 29.67 98 VAL A C 1
ATOM 759 O O . VAL A 1 98 ? 49.093 1.763 -1.981 1.00 29.67 98 VAL A O 1
ATOM 762 N N . LEU A 1 99 ? 50.849 3.041 -1.396 1.00 29.27 99 LEU A N 1
ATOM 763 C CA . LEU A 1 99 ? 50.086 4.281 -1.297 1.00 29.27 99 LEU A CA 1
ATOM 764 C C . LEU A 1 99 ? 49.870 4.829 -2.710 1.00 29.27 99 LEU A C 1
ATOM 766 O O . LEU A 1 99 ? 50.800 5.371 -3.299 1.00 29.27 99 LEU A O 1
ATOM 770 N N . PHE A 1 100 ? 48.643 4.745 -3.218 1.00 26.50 100 PHE A N 1
ATOM 771 C CA . PHE A 1 100 ? 48.144 5.648 -4.255 1.00 26.50 100 PHE A CA 1
ATOM 772 C C . PHE A 1 100 ? 46.668 5.987 -3.995 1.00 26.50 100 PHE A C 1
ATOM 774 O O . PHE A 1 100 ? 45.970 5.298 -3.251 1.00 26.50 100 PHE A O 1
ATOM 781 N N . GLU A 1 101 ? 46.244 7.145 -4.491 1.00 27.00 101 GLU A N 1
ATOM 782 C CA . GLU A 1 101 ? 45.234 7.982 -3.834 1.00 27.00 101 GLU A CA 1
ATOM 783 C C . GLU A 1 101 ? 43.779 7.494 -3.952 1.00 27.00 101 GLU A C 1
ATOM 785 O O . GLU A 1 101 ? 43.383 6.863 -4.928 1.00 27.00 101 GLU A O 1
ATOM 790 N N . LYS A 1 102 ? 42.943 7.872 -2.969 1.00 31.00 102 LYS A N 1
ATOM 791 C CA . LYS A 1 102 ? 41.480 7.679 -2.990 1.00 31.00 102 LYS A CA 1
ATOM 792 C C . LYS A 1 102 ? 40.839 8.357 -4.216 1.00 31.00 102 LYS A C 1
ATOM 794 O O . LYS A 1 102 ? 40.769 9.590 -4.234 1.00 31.00 102 LYS A O 1
ATOM 799 N N . PRO A 1 103 ? 40.177 7.618 -5.123 1.00 30.02 103 PRO A N 1
ATOM 800 C CA . PRO A 1 103 ? 39.155 8.204 -5.977 1.00 30.02 103 PRO A CA 1
ATOM 801 C C . PRO A 1 103 ? 37.937 8.538 -5.106 1.00 30.02 103 PRO A C 1
ATOM 803 O O . PRO A 1 103 ? 37.415 7.681 -4.387 1.00 30.02 103 PRO A O 1
ATOM 806 N N . ARG A 1 104 ? 37.467 9.790 -5.143 1.00 24.19 104 ARG A N 1
ATOM 807 C CA . ARG A 1 104 ? 36.207 10.176 -4.487 1.00 24.19 104 ARG A CA 1
ATOM 808 C C . ARG A 1 104 ? 35.058 9.358 -5.076 1.00 24.19 104 ARG A C 1
ATOM 810 O O . ARG A 1 104 ? 34.717 9.536 -6.240 1.00 24.19 104 ARG A O 1
ATOM 817 N N . ALA A 1 105 ? 34.401 8.554 -4.245 1.00 27.77 105 ALA A N 1
ATOM 818 C CA . ALA A 1 105 ? 33.098 7.990 -4.569 1.00 27.77 105 ALA A CA 1
ATOM 819 C C . ALA A 1 105 ? 32.049 9.118 -4.609 1.00 27.77 105 ALA A C 1
ATOM 821 O O . ALA A 1 105 ? 31.422 9.451 -3.603 1.00 27.77 105 ALA A O 1
ATOM 822 N N . THR A 1 106 ? 31.872 9.740 -5.774 1.00 27.34 106 THR A N 1
ATOM 823 C CA . THR A 1 106 ? 30.748 10.643 -6.038 1.00 27.34 106 THR A CA 1
ATOM 824 C C . THR A 1 106 ? 29.480 9.812 -6.207 1.00 27.34 106 THR A C 1
ATOM 826 O O . THR A 1 106 ? 29.135 9.424 -7.320 1.00 27.34 106 THR A O 1
ATOM 829 N N . ALA A 1 107 ? 28.803 9.518 -5.098 1.00 31.25 107 ALA A N 1
ATOM 830 C CA . ALA A 1 107 ? 27.516 8.832 -5.101 1.00 31.25 107 ALA A CA 1
ATOM 831 C C . ALA A 1 107 ? 26.430 9.700 -5.777 1.00 31.25 107 ALA A C 1
ATOM 833 O O . ALA A 1 107 ? 26.145 10.805 -5.294 1.00 31.25 107 ALA A O 1
ATOM 834 N N . PRO A 1 108 ? 25.773 9.232 -6.855 1.00 32.50 108 PRO A N 1
ATOM 835 C CA . PRO A 1 108 ? 24.617 9.912 -7.419 1.00 32.50 108 PRO A CA 1
ATOM 836 C C . PRO A 1 108 ? 23.359 9.588 -6.598 1.00 32.50 108 PRO A C 1
ATOM 838 O O . PRO A 1 108 ? 22.643 8.640 -6.884 1.00 32.50 108 PRO A O 1
ATOM 841 N N . ARG A 1 109 ? 23.113 10.421 -5.581 1.00 28.91 109 ARG A N 1
ATOM 842 C CA . ARG A 1 109 ? 21.790 10.853 -5.082 1.00 28.91 109 ARG A CA 1
ATOM 843 C C . ARG A 1 109 ? 20.660 9.805 -5.047 1.00 28.91 109 ARG A C 1
ATOM 845 O O . ARG A 1 109 ? 19.961 9.611 -6.038 1.00 28.91 109 ARG A O 1
ATOM 852 N N . GLU A 1 110 ? 20.331 9.329 -3.846 1.00 38.25 110 GLU A N 1
ATOM 853 C CA . GLU A 1 110 ? 18.984 8.815 -3.567 1.00 38.25 110 GLU A CA 1
ATOM 854 C C . GLU A 1 110 ? 17.919 9.875 -3.898 1.00 38.25 110 GLU A C 1
ATOM 856 O O . GLU A 1 110 ? 17.978 10.999 -3.387 1.00 38.25 110 GLU A O 1
ATOM 861 N N . LYS A 1 111 ? 16.937 9.513 -4.736 1.00 38.09 111 LYS A N 1
ATOM 862 C CA . LYS A 1 111 ? 15.614 10.158 -4.828 1.00 38.09 111 LYS A CA 1
ATOM 863 C C . LYS A 1 111 ? 14.682 9.355 -5.746 1.00 38.09 111 LYS A C 1
ATOM 865 O O . LYS A 1 111 ? 14.716 9.534 -6.959 1.00 38.09 111 LYS A O 1
ATOM 870 N N . GLY A 1 112 ? 13.803 8.531 -5.171 1.00 29.98 112 GLY A N 1
ATOM 871 C CA . GLY A 1 112 ? 12.706 7.919 -5.932 1.00 29.98 112 GLY A CA 1
ATOM 872 C C . GLY A 1 112 ? 12.096 6.658 -5.321 1.00 29.98 112 GLY A C 1
ATOM 873 O O . GLY A 1 112 ? 12.568 5.578 -5.623 1.00 29.98 112 GLY A O 1
ATOM 874 N N . ALA A 1 113 ? 11.004 6.836 -4.563 1.00 38.59 113 ALA A N 1
ATOM 875 C CA . ALA A 1 113 ? 9.922 5.873 -4.280 1.00 38.59 113 ALA A CA 1
ATOM 876 C C . ALA A 1 113 ? 10.240 4.454 -3.742 1.00 38.59 113 ALA A C 1
ATOM 878 O O . ALA A 1 113 ? 11.121 3.739 -4.196 1.00 38.59 113 ALA A O 1
ATOM 879 N N . ALA A 1 114 ? 9.371 3.963 -2.852 1.00 55.19 114 ALA A N 1
ATOM 880 C CA . ALA A 1 114 ? 9.436 2.623 -2.245 1.00 55.19 114 ALA A CA 1
ATOM 881 C C . ALA A 1 114 ? 9.145 1.434 -3.205 1.00 55.19 114 ALA A C 1
ATOM 883 O O . ALA A 1 114 ? 8.762 0.354 -2.756 1.00 55.19 114 ALA A O 1
ATOM 884 N N . SER A 1 115 ? 9.280 1.637 -4.517 1.00 77.44 115 SER A N 1
ATOM 885 C CA . SER A 1 115 ? 9.011 0.669 -5.591 1.00 77.44 115 SER A CA 1
ATOM 886 C C . SER A 1 115 ? 10.200 0.456 -6.537 1.00 77.44 115 SER A C 1
ATOM 888 O O . SER A 1 115 ? 10.056 -0.281 -7.511 1.00 77.44 115 SER A O 1
ATOM 890 N N . VAL A 1 116 ? 11.362 1.060 -6.260 1.00 91.38 116 VAL A N 1
ATOM 891 C CA . VAL A 1 116 ? 12.623 0.813 -6.977 1.00 91.38 116 VAL A CA 1
ATOM 892 C C . VAL A 1 116 ? 13.722 0.496 -5.963 1.00 91.38 116 VAL A C 1
ATOM 894 O O . VAL A 1 116 ? 13.875 1.218 -4.981 1.00 91.38 116 VAL A O 1
ATOM 897 N N . ILE A 1 117 ? 14.485 -0.572 -6.196 1.00 93.12 117 ILE A N 1
ATOM 898 C CA . ILE A 1 117 ? 15.649 -0.957 -5.387 1.00 93.12 117 ILE A CA 1
ATOM 899 C C . ILE A 1 117 ? 16.808 -1.407 -6.281 1.00 93.12 117 ILE A C 1
ATOM 901 O O . ILE A 1 117 ? 16.589 -2.060 -7.300 1.00 93.12 117 ILE A O 1
ATOM 905 N N . ASP A 1 118 ? 18.042 -1.110 -5.881 1.00 93.81 118 ASP A N 1
ATOM 906 C CA . ASP A 1 118 ? 19.231 -1.769 -6.426 1.00 93.81 118 ASP A CA 1
ATOM 907 C C . ASP A 1 118 ? 19.501 -3.053 -5.621 1.00 93.81 118 ASP A C 1
ATOM 909 O O . ASP A 1 118 ? 19.399 -3.058 -4.392 1.00 93.81 118 ASP A O 1
ATOM 913 N N . VAL A 1 119 ? 19.806 -4.159 -6.303 1.00 93.06 119 VAL A N 1
ATOM 914 C CA . VAL A 1 119 ? 19.939 -5.494 -5.702 1.00 93.06 119 VAL A CA 1
ATOM 915 C C . VAL A 1 119 ? 21.325 -6.070 -5.962 1.00 93.06 119 VAL A C 1
ATOM 917 O O . VAL A 1 119 ? 21.753 -6.226 -7.106 1.00 93.06 119 VAL A O 1
ATOM 920 N N . GLY A 1 120 ? 22.000 -6.447 -4.876 1.00 91.69 120 GLY A N 1
ATOM 921 C CA . GLY A 1 120 ? 23.222 -7.239 -4.908 1.00 91.69 120 GLY A CA 1
ATOM 922 C C . GLY A 1 120 ? 22.979 -8.725 -4.645 1.00 91.69 120 GLY A C 1
ATOM 923 O O . GLY A 1 120 ? 21.907 -9.158 -4.224 1.00 91.69 120 GLY A O 1
ATOM 924 N N . VAL A 1 121 ? 24.031 -9.517 -4.835 1.00 89.31 121 VAL A N 1
ATOM 925 C CA . VAL A 1 121 ? 24.048 -10.988 -4.683 1.00 89.31 121 VAL A CA 1
ATOM 926 C C . VAL A 1 121 ? 23.569 -11.442 -3.304 1.00 89.31 121 VAL A C 1
ATOM 928 O O . VAL A 1 121 ? 22.859 -12.436 -3.180 1.00 89.31 121 VAL A O 1
ATOM 931 N N . ARG A 1 122 ? 23.939 -10.688 -2.263 1.00 91.44 122 ARG A N 1
ATOM 932 C CA . ARG A 1 122 ? 23.577 -10.958 -0.864 1.00 91.44 122 ARG A CA 1
ATOM 933 C C . ARG A 1 122 ? 22.086 -10.774 -0.594 1.00 91.44 122 ARG A C 1
ATOM 935 O O . ARG A 1 122 ? 21.544 -11.442 0.281 1.00 91.44 122 ARG A O 1
ATOM 942 N N . ASP A 1 123 ? 21.451 -9.877 -1.338 1.00 89.38 123 ASP A N 1
ATOM 943 C CA . ASP A 1 123 ? 20.079 -9.439 -1.106 1.00 89.38 123 ASP A CA 1
ATOM 944 C C . ASP A 1 123 ? 19.096 -10.130 -2.056 1.00 89.38 123 ASP A C 1
ATOM 946 O O . ASP A 1 123 ? 17.912 -10.207 -1.747 1.00 89.38 123 ASP A O 1
ATOM 950 N N . PHE A 1 124 ? 19.580 -10.689 -3.174 1.00 91.56 124 PHE A N 1
ATOM 951 C CA . PHE A 1 124 ? 18.780 -11.284 -4.250 1.00 91.56 124 PHE A CA 1
ATOM 952 C C . PHE A 1 124 ? 17.723 -12.294 -3.771 1.00 91.56 124 PHE A C 1
ATOM 954 O O . PHE A 1 124 ? 16.568 -12.222 -4.195 1.00 91.56 124 PHE A O 1
ATOM 961 N N . GLU A 1 125 ? 18.069 -13.204 -2.852 1.00 90.62 125 GLU A N 1
ATOM 962 C CA . GLU A 1 125 ? 17.101 -14.172 -2.312 1.00 90.62 125 GLU A CA 1
ATOM 963 C C . GLU A 1 125 ? 15.927 -13.466 -1.613 1.00 90.62 125 GLU A C 1
ATOM 965 O O . GLU A 1 125 ? 14.767 -13.796 -1.849 1.00 90.62 125 GLU A O 1
ATOM 970 N N . THR A 1 126 ? 16.207 -12.463 -0.782 1.00 90.56 126 THR A N 1
ATOM 971 C CA . THR A 1 126 ? 15.182 -11.758 -0.002 1.00 90.56 126 THR A CA 1
ATOM 972 C C . THR A 1 126 ? 14.423 -10.743 -0.857 1.00 90.56 126 THR A C 1
ATOM 974 O O . THR A 1 126 ? 13.193 -10.733 -0.864 1.00 90.56 126 THR A O 1
ATOM 977 N N . ALA A 1 127 ? 15.154 -9.910 -1.596 1.00 89.12 127 ALA A N 1
ATOM 978 C CA . ALA A 1 127 ? 14.645 -8.768 -2.347 1.00 89.12 127 ALA A CA 1
ATOM 979 C C . ALA A 1 127 ? 13.942 -9.147 -3.659 1.00 89.12 127 ALA A C 1
ATOM 981 O O . ALA A 1 127 ? 13.069 -8.405 -4.107 1.00 89.12 127 ALA A O 1
ATOM 982 N N . VAL A 1 128 ? 14.298 -10.289 -4.262 1.00 93.06 128 VAL A N 1
ATOM 983 C CA . VAL A 1 128 ? 13.682 -10.786 -5.503 1.00 93.06 128 VAL A CA 1
ATOM 984 C C . VAL A 1 128 ? 12.852 -12.032 -5.223 1.00 93.06 128 VAL A C 1
ATOM 986 O O . VAL A 1 128 ? 11.635 -11.989 -5.377 1.00 93.06 128 VAL A O 1
ATOM 989 N N . LEU A 1 129 ? 13.466 -13.133 -4.774 1.00 91.44 129 LEU A N 1
ATOM 990 C CA . LEU A 1 129 ? 12.766 -14.423 -4.706 1.00 91.44 129 LEU A CA 1
ATOM 991 C C . LEU A 1 129 ? 11.665 -14.429 -3.638 1.00 91.44 129 LEU A C 1
ATOM 993 O O . LEU A 1 129 ? 10.499 -14.629 -3.976 1.00 91.44 129 LEU A O 1
ATOM 997 N N . ARG A 1 130 ? 11.997 -14.146 -2.371 1.00 89.50 130 ARG A N 1
ATOM 998 C CA . ARG A 1 130 ? 11.010 -14.101 -1.277 1.00 89.50 130 ARG A CA 1
ATOM 999 C C . ARG A 1 130 ? 9.988 -12.990 -1.496 1.00 89.50 130 ARG A C 1
ATOM 1001 O O . ARG A 1 130 ? 8.795 -13.238 -1.372 1.00 89.50 130 ARG A O 1
ATOM 1008 N N . ARG A 1 131 ? 10.430 -11.795 -1.901 1.00 89.50 131 ARG A N 1
ATOM 1009 C CA . ARG A 1 131 ? 9.526 -10.672 -2.187 1.00 89.50 131 ARG A CA 1
ATOM 1010 C C . ARG A 1 131 ? 8.536 -10.971 -3.320 1.00 89.50 131 ARG A C 1
ATOM 1012 O O . ARG A 1 131 ? 7.395 -10.521 -3.241 1.00 89.50 131 ARG A O 1
ATOM 1019 N N . SER A 1 132 ? 8.924 -11.792 -4.305 1.00 91.56 132 SER A N 1
ATOM 1020 C CA . SER A 1 132 ? 8.038 -12.228 -5.397 1.00 91.56 132 SER A CA 1
ATOM 1021 C C . SER A 1 132 ? 6.878 -13.139 -4.977 1.00 91.56 132 SER A C 1
ATOM 1023 O O . SER A 1 132 ? 5.972 -13.362 -5.781 1.00 91.56 132 SER A O 1
ATOM 1025 N N . LEU A 1 133 ? 6.877 -13.641 -3.735 1.00 88.75 133 LEU A N 1
ATOM 1026 C CA . LEU A 1 133 ? 5.736 -14.336 -3.124 1.00 88.75 133 LEU A CA 1
ATOM 1027 C C . LEU A 1 133 ? 4.620 -13.364 -2.697 1.00 88.75 133 LEU A C 1
ATOM 1029 O O . LEU A 1 133 ? 3.475 -13.778 -2.553 1.00 88.75 133 LEU A O 1
ATOM 1033 N N . GLU A 1 134 ? 4.948 -12.086 -2.482 1.00 86.94 134 GLU A N 1
ATOM 1034 C CA . GLU A 1 134 ? 4.024 -11.059 -1.981 1.00 86.94 134 GLU A CA 1
ATOM 1035 C C . GLU A 1 134 ? 3.589 -10.087 -3.087 1.00 86.94 134 GLU A C 1
ATOM 1037 O O . GLU A 1 134 ? 2.409 -9.762 -3.208 1.00 86.94 134 GLU A O 1
ATOM 1042 N N . ILE A 1 135 ? 4.542 -9.604 -3.895 1.00 90.06 135 ILE A N 1
ATOM 1043 C CA . ILE A 1 135 ? 4.293 -8.729 -5.050 1.00 90.06 135 ILE A CA 1
ATOM 1044 C C . ILE A 1 135 ? 5.199 -9.129 -6.220 1.00 90.06 135 ILE A C 1
ATOM 1046 O O . ILE A 1 135 ? 6.353 -9.470 -5.981 1.00 90.06 135 ILE A O 1
ATOM 1050 N N . PRO A 1 136 ? 4.751 -9.045 -7.485 1.00 93.75 136 PRO A N 1
ATOM 1051 C CA . PRO A 1 136 ? 5.620 -9.304 -8.630 1.00 93.75 136 PRO A CA 1
ATOM 1052 C C . PRO A 1 136 ? 6.880 -8.422 -8.606 1.00 93.75 136 PRO A C 1
ATOM 1054 O O . PRO A 1 136 ? 6.792 -7.214 -8.365 1.00 93.75 136 PRO A O 1
ATOM 1057 N N . VAL A 1 137 ? 8.046 -9.013 -8.874 1.00 95.75 137 VAL A N 1
ATOM 1058 C CA . VAL A 1 137 ? 9.335 -8.303 -8.919 1.00 95.75 137 VAL A CA 1
ATOM 1059 C C . VAL A 1 137 ? 9.857 -8.303 -10.350 1.00 95.75 137 VAL A C 1
ATOM 1061 O O . VAL A 1 137 ? 10.156 -9.353 -10.912 1.00 95.75 137 VAL A O 1
ATOM 1064 N N . LEU A 1 138 ? 9.962 -7.121 -10.948 1.00 96.38 138 LEU A N 1
ATOM 1065 C CA . LEU A 1 138 ? 10.539 -6.912 -12.268 1.00 96.38 138 LEU A CA 1
ATOM 1066 C C . LEU A 1 138 ? 12.040 -6.647 -12.111 1.00 96.38 138 LEU A C 1
ATOM 1068 O O . LEU A 1 138 ? 12.428 -5.638 -11.528 1.00 96.38 138 LEU A O 1
ATOM 1072 N N . LEU A 1 139 ? 12.873 -7.556 -12.607 1.00 96.94 139 LEU A N 1
ATOM 1073 C CA . LEU A 1 139 ? 14.327 -7.491 -12.513 1.00 96.94 139 LEU A CA 1
ATOM 1074 C C . LEU A 1 139 ? 14.920 -6.861 -13.783 1.00 96.94 139 LEU A C 1
ATOM 1076 O O . LEU A 1 139 ? 14.848 -7.480 -14.840 1.00 96.94 139 LEU A O 1
ATOM 1080 N N . ASP A 1 140 ? 15.511 -5.671 -13.680 1.00 96.44 140 ASP A N 1
ATOM 1081 C CA . ASP A 1 140 ? 16.244 -4.975 -14.749 1.00 96.44 140 ASP A CA 1
ATOM 1082 C C . ASP A 1 140 ? 17.749 -5.266 -14.639 1.00 96.44 140 ASP A C 1
ATOM 1084 O O . ASP A 1 140 ? 18.421 -4.795 -13.715 1.00 96.44 140 ASP A O 1
ATOM 1088 N N . LEU A 1 141 ? 18.276 -6.071 -15.565 1.00 96.44 141 LEU A N 1
ATOM 1089 C CA . LEU A 1 141 ? 19.698 -6.405 -15.657 1.00 96.44 141 LEU A CA 1
ATOM 1090 C C . LEU A 1 141 ? 20.366 -5.447 -16.646 1.00 96.44 141 LEU A C 1
ATOM 1092 O O . LEU A 1 141 ? 20.114 -5.500 -17.856 1.00 96.44 141 LEU A O 1
ATOM 1096 N N . TRP A 1 142 ? 21.233 -4.582 -16.123 1.00 94.94 142 TRP A N 1
ATOM 1097 C CA . TRP A 1 142 ? 21.828 -3.466 -16.856 1.00 94.94 142 TRP A CA 1
ATOM 1098 C C . TRP A 1 142 ? 23.342 -3.368 -16.622 1.00 94.94 142 TRP A C 1
ATOM 1100 O O . TRP A 1 142 ? 23.898 -4.011 -15.733 1.00 94.94 142 TRP A O 1
ATOM 1110 N N . ALA A 1 143 ? 24.013 -2.548 -17.434 1.00 93.31 143 ALA A N 1
ATOM 1111 C CA . ALA A 1 143 ? 25.429 -2.220 -17.275 1.00 93.31 143 ALA A CA 1
ATOM 1112 C C . ALA A 1 143 ? 25.717 -0.757 -17.685 1.00 93.31 143 ALA A C 1
ATOM 1114 O O . ALA A 1 143 ? 25.069 -0.250 -18.607 1.00 93.31 143 ALA A O 1
ATOM 1115 N N . PRO A 1 144 ? 26.699 -0.065 -17.080 1.00 89.44 144 PRO A N 1
ATOM 1116 C CA . PRO A 1 144 ? 27.101 1.305 -17.437 1.00 89.44 144 PRO A CA 1
ATOM 1117 C C . PRO A 1 144 ? 27.421 1.553 -18.924 1.00 89.44 144 PRO A C 1
ATOM 1119 O O . PRO A 1 144 ? 27.122 2.633 -19.456 1.00 89.44 144 PRO A O 1
ATOM 1122 N N . TRP A 1 145 ? 28.009 0.565 -19.607 1.00 88.44 145 TRP A N 1
ATOM 1123 C CA . TRP A 1 145 ? 28.335 0.607 -21.041 1.00 88.44 145 TRP A CA 1
ATOM 1124 C C . TRP A 1 145 ? 27.138 0.326 -21.964 1.00 88.44 145 TRP A C 1
ATOM 1126 O O . TRP A 1 145 ? 27.212 0.584 -23.164 1.00 88.44 145 TRP A O 1
ATOM 1136 N N . CYS A 1 146 ? 26.019 -0.164 -21.429 1.00 90.81 146 CYS A N 1
ATOM 1137 C CA . CYS A 1 146 ? 24.823 -0.466 -22.204 1.00 90.81 146 CYS A CA 1
ATOM 1138 C C . CYS A 1 146 ? 24.048 0.819 -22.549 1.00 90.81 146 CYS A C 1
ATOM 1140 O O . CYS A 1 146 ? 23.245 1.321 -21.759 1.00 90.81 146 CYS A O 1
ATOM 1142 N N . GLU A 1 147 ? 24.248 1.356 -23.755 1.00 90.06 147 GLU A N 1
ATOM 1143 C CA . GLU A 1 147 ? 23.509 2.534 -24.231 1.00 90.06 147 GLU A CA 1
ATOM 1144 C C . GLU A 1 147 ? 21.974 2.329 -24.252 1.00 90.06 147 GLU A C 1
ATOM 1146 O O . GLU A 1 147 ? 21.269 3.202 -23.737 1.00 90.06 147 GLU A O 1
ATOM 1151 N N . PRO A 1 148 ? 21.410 1.195 -24.734 1.00 89.75 148 PRO A N 1
ATOM 1152 C CA . PRO A 1 148 ? 19.959 0.983 -24.708 1.00 89.75 148 PRO A CA 1
ATOM 1153 C C . PRO A 1 148 ? 19.370 0.981 -23.288 1.00 89.75 148 PRO A C 1
ATOM 1155 O O . PRO A 1 148 ? 18.259 1.482 -23.088 1.00 89.75 148 PRO A O 1
ATOM 1158 N N . CYS A 1 149 ? 20.127 0.497 -22.296 1.00 89.88 149 CYS A N 1
ATOM 1159 C CA . CYS A 1 149 ? 19.722 0.487 -20.889 1.00 89.88 149 CYS A CA 1
ATOM 1160 C C . CYS A 1 149 ? 19.467 1.911 -20.363 1.00 89.88 149 CYS A C 1
ATOM 1162 O O . CYS A 1 149 ? 18.504 2.132 -19.634 1.00 89.88 149 CYS A O 1
ATOM 1164 N N . ARG A 1 150 ? 20.236 2.915 -20.817 1.00 88.12 150 ARG A N 1
ATOM 1165 C CA . ARG A 1 150 ? 20.065 4.326 -20.405 1.00 88.12 150 ARG A CA 1
ATOM 1166 C C . ARG A 1 150 ? 18.709 4.924 -20.790 1.00 88.12 150 ARG A C 1
ATOM 1168 O O . ARG A 1 150 ? 18.307 5.924 -20.201 1.00 88.12 150 ARG A O 1
ATOM 1175 N N . ARG A 1 151 ? 18.002 4.336 -21.764 1.00 88.62 151 ARG A N 1
ATOM 1176 C CA . ARG A 1 151 ? 16.610 4.692 -22.100 1.00 88.62 151 ARG A CA 1
ATOM 1177 C C . ARG A 1 151 ? 15.593 3.787 -21.406 1.00 88.62 151 ARG A C 1
ATOM 1179 O O . ARG A 1 151 ? 14.525 4.268 -21.035 1.00 88.62 151 ARG A O 1
ATOM 1186 N N . LEU A 1 152 ? 15.920 2.504 -21.236 1.00 92.25 152 LEU A N 1
ATOM 1187 C CA . LEU A 1 152 ? 15.017 1.513 -20.655 1.00 92.25 152 LEU A CA 1
ATOM 1188 C C . LEU A 1 152 ? 14.847 1.687 -19.139 1.00 92.25 152 LEU A C 1
ATOM 1190 O O . LEU A 1 152 ? 13.712 1.807 -18.686 1.00 92.25 152 LEU A O 1
ATOM 1194 N N . SER A 1 153 ? 15.924 1.767 -18.354 1.00 91.94 153 SER A N 1
ATOM 1195 C CA . SER A 1 153 ? 15.819 1.823 -16.887 1.00 91.94 153 SER A CA 1
ATOM 1196 C C . SER A 1 153 ? 15.002 3.036 -16.393 1.00 91.94 153 SER A C 1
ATOM 1198 O O . SER A 1 153 ? 14.066 2.827 -15.624 1.00 91.94 153 SER A O 1
ATOM 1200 N N . PRO A 1 154 ? 15.183 4.277 -16.907 1.00 92.06 154 PRO A N 1
ATOM 1201 C CA . PRO A 1 154 ? 14.330 5.416 -16.528 1.00 92.06 154 PRO A CA 1
ATOM 1202 C C . PRO A 1 154 ? 12.877 5.315 -17.027 1.00 92.06 154 PRO A C 1
ATOM 1204 O O . PRO A 1 154 ? 11.995 6.045 -16.568 1.00 92.06 154 PRO A O 1
ATOM 1207 N N . LEU A 1 155 ? 12.596 4.457 -18.011 1.00 92.12 155 LEU A N 1
ATOM 1208 C CA . LEU A 1 155 ? 11.231 4.133 -18.423 1.00 92.12 155 LEU A CA 1
ATOM 1209 C C . LEU A 1 155 ? 10.600 3.122 -17.453 1.00 92.12 155 LEU A C 1
ATOM 1211 O O . LEU A 1 155 ? 9.477 3.346 -17.005 1.00 92.12 155 LEU A O 1
ATOM 1215 N N . LEU A 1 156 ? 11.336 2.079 -17.062 1.00 92.81 156 LEU A N 1
ATOM 1216 C CA . LEU A 1 156 ? 10.905 1.112 -16.049 1.00 92.81 156 LEU A CA 1
ATOM 1217 C C . LEU A 1 156 ? 10.670 1.777 -14.686 1.00 92.81 156 LEU A C 1
ATOM 1219 O O . LEU A 1 156 ? 9.644 1.520 -14.065 1.00 92.81 156 LEU A O 1
ATOM 1223 N N . GLU A 1 157 ? 11.549 2.684 -14.253 1.00 92.44 157 GLU A N 1
ATOM 1224 C CA . GLU A 1 157 ? 11.391 3.460 -13.012 1.00 92.44 157 GLU A CA 1
ATOM 1225 C C . GLU A 1 157 ? 10.112 4.313 -13.033 1.00 92.44 157 GLU A C 1
ATOM 1227 O O . GLU A 1 157 ? 9.334 4.309 -12.076 1.00 92.44 157 GLU A O 1
ATOM 1232 N N . ARG A 1 158 ? 9.834 5.006 -14.148 1.00 89.94 158 ARG A N 1
ATOM 1233 C CA . ARG A 1 158 ? 8.581 5.764 -14.318 1.00 89.94 158 ARG A CA 1
ATOM 1234 C C . ARG A 1 158 ? 7.351 4.858 -14.276 1.00 89.94 158 ARG A C 1
ATOM 1236 O O . ARG A 1 158 ? 6.361 5.239 -13.654 1.00 89.94 158 ARG A O 1
ATOM 1243 N N . LEU A 1 159 ? 7.407 3.672 -14.880 1.00 89.56 159 LEU A N 1
ATOM 1244 C CA . LEU A 1 159 ? 6.311 2.700 -14.826 1.00 89.56 159 LEU A CA 1
ATOM 1245 C C . LEU A 1 159 ? 6.130 2.123 -13.411 1.00 89.56 159 LEU A C 1
ATOM 1247 O O . LEU A 1 159 ? 5.003 2.081 -12.933 1.00 89.56 159 LEU A O 1
ATOM 1251 N N . ALA A 1 160 ? 7.203 1.776 -12.697 1.00 89.12 160 ALA A N 1
ATOM 1252 C CA . ALA A 1 160 ? 7.139 1.297 -11.311 1.00 89.12 160 ALA A CA 1
ATOM 1253 C C . ALA A 1 160 ? 6.480 2.324 -10.371 1.00 89.12 160 ALA A C 1
ATOM 1255 O O . ALA A 1 160 ? 5.677 1.962 -9.510 1.00 89.12 160 ALA A O 1
ATOM 1256 N N . ASN A 1 161 ? 6.755 3.614 -10.597 1.00 84.69 161 ASN A N 1
ATOM 1257 C CA . ASN A 1 161 ? 6.104 4.717 -9.891 1.00 84.69 161 ASN A CA 1
ATOM 1258 C C . ASN A 1 161 ? 4.614 4.848 -10.255 1.00 84.69 161 ASN A C 1
ATOM 1260 O O . ASN A 1 161 ? 3.772 4.913 -9.361 1.00 84.69 161 ASN A O 1
ATOM 1264 N N . GLN A 1 162 ? 4.271 4.840 -11.549 1.00 82.06 162 GLN A N 1
ATOM 1265 C CA . GLN A 1 162 ? 2.878 4.930 -12.020 1.00 82.06 162 GLN A CA 1
ATOM 1266 C C . GLN A 1 162 ? 2.010 3.748 -11.571 1.00 82.06 162 GLN A C 1
ATOM 1268 O O . GLN A 1 162 ? 0.825 3.919 -11.305 1.00 82.06 162 GLN A O 1
ATOM 1273 N N . TYR A 1 163 ? 2.590 2.551 -11.475 1.00 82.94 163 TYR A N 1
ATOM 1274 C CA . TYR A 1 163 ? 1.895 1.335 -11.049 1.00 82.94 163 TYR A CA 1
ATOM 1275 C C . TYR A 1 163 ? 1.759 1.247 -9.515 1.00 82.94 163 TYR A C 1
ATOM 1277 O O . TYR A 1 163 ? 1.215 0.262 -9.010 1.00 82.94 163 TYR A O 1
ATOM 1285 N N . ALA A 1 164 ? 2.227 2.264 -8.776 1.00 77.19 164 ALA A N 1
ATOM 1286 C CA . ALA A 1 164 ? 1.960 2.506 -7.357 1.00 77.19 164 ALA A CA 1
ATOM 1287 C C . ALA A 1 164 ? 2.211 1.298 -6.427 1.00 77.19 164 ALA A C 1
ATOM 1289 O O . ALA A 1 164 ? 1.474 1.072 -5.466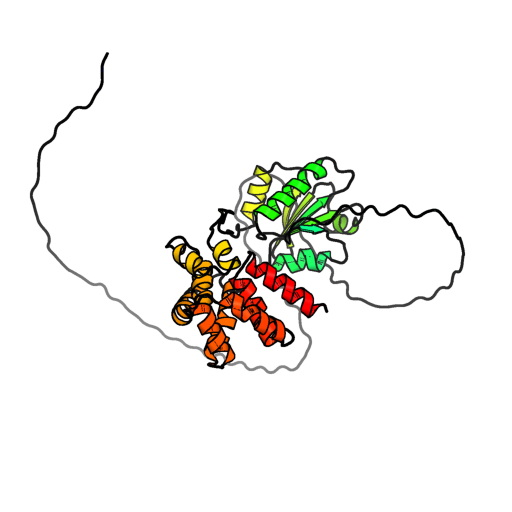 1.00 77.19 164 ALA A O 1
ATOM 1290 N N . GLY A 1 165 ? 3.255 0.510 -6.709 1.00 80.75 165 GLY A N 1
ATOM 1291 C CA . GLY A 1 165 ? 3.589 -0.694 -5.939 1.00 80.75 165 GLY A CA 1
ATOM 1292 C C . GLY A 1 165 ? 2.819 -1.963 -6.333 1.00 80.75 165 GLY A C 1
ATOM 1293 O O . GLY A 1 165 ? 2.893 -2.953 -5.610 1.00 80.75 165 GLY A O 1
ATOM 1294 N N . SER A 1 166 ? 2.123 -1.981 -7.480 1.00 84.94 166 SER A N 1
ATOM 1295 C CA . SER A 1 166 ? 1.603 -3.226 -8.090 1.00 84.94 166 SER A CA 1
ATOM 1296 C C . SER A 1 166 ? 2.720 -4.197 -8.497 1.00 84.94 166 SER A C 1
ATOM 1298 O O . SER A 1 166 ? 2.468 -5.386 -8.671 1.00 84.94 166 SER A O 1
ATOM 1300 N N . PHE A 1 167 ? 3.943 -3.690 -8.665 1.00 90.88 167 PHE A N 1
ATOM 1301 C CA . PHE A 1 167 ? 5.170 -4.467 -8.789 1.00 90.88 167 PHE A CA 1
ATOM 1302 C C . PHE A 1 167 ? 6.344 -3.693 -8.167 1.00 90.88 167 PHE A C 1
ATOM 1304 O O . PHE A 1 167 ? 6.258 -2.478 -7.962 1.00 90.88 167 PHE A O 1
ATOM 1311 N N . LEU A 1 168 ? 7.432 -4.401 -7.874 1.00 93.38 168 LEU A N 1
ATOM 1312 C CA . LEU A 1 168 ? 8.714 -3.844 -7.436 1.00 93.38 168 LEU A CA 1
ATOM 1313 C C . LEU A 1 168 ? 9.711 -3.889 -8.595 1.00 93.38 168 LEU A C 1
ATOM 1315 O O . LEU A 1 168 ? 9.862 -4.938 -9.215 1.00 93.38 168 LEU A O 1
ATOM 1319 N N . LEU A 1 169 ? 10.410 -2.791 -8.873 1.00 96.12 169 LEU A N 1
ATOM 1320 C CA . LEU A 1 169 ? 11.541 -2.779 -9.798 1.00 96.12 169 LEU A CA 1
ATOM 1321 C C . LEU A 1 169 ? 12.834 -3.063 -9.025 1.00 96.12 169 LEU A C 1
ATOM 1323 O O . LEU A 1 169 ? 13.244 -2.264 -8.185 1.00 96.12 169 LEU A O 1
ATOM 1327 N N . ALA A 1 170 ? 13.474 -4.187 -9.323 1.00 96.62 170 ALA A N 1
ATOM 1328 C CA . ALA A 1 170 ? 14.789 -4.551 -8.815 1.00 96.62 170 ALA A CA 1
ATOM 1329 C C . ALA A 1 170 ? 15.832 -4.346 -9.918 1.00 96.62 170 ALA A C 1
ATOM 1331 O O . ALA A 1 170 ? 15.706 -4.915 -10.997 1.00 96.62 170 ALA A O 1
ATOM 1332 N N . LYS A 1 171 ? 16.866 -3.547 -9.668 1.00 96.56 171 LYS A N 1
ATOM 1333 C CA . LYS A 1 171 ? 17.925 -3.242 -10.636 1.00 96.56 171 LYS A CA 1
ATOM 1334 C C . LYS A 1 171 ? 19.205 -3.974 -10.256 1.00 96.56 171 LYS A C 1
ATOM 1336 O O . LYS A 1 171 ? 19.640 -3.899 -9.110 1.00 96.56 171 LYS A O 1
ATOM 1341 N N . VAL A 1 172 ? 19.825 -4.657 -11.213 1.00 96.00 172 VAL A N 1
ATOM 1342 C CA . VAL A 1 172 ? 21.092 -5.375 -11.017 1.00 96.00 172 VAL A CA 1
ATOM 1343 C C . VAL A 1 172 ? 22.112 -4.879 -12.030 1.00 96.00 172 VAL A C 1
ATOM 1345 O O . VAL A 1 172 ? 21.935 -5.043 -13.237 1.00 96.00 172 VAL A O 1
ATOM 1348 N N . ASP A 1 173 ? 23.196 -4.303 -11.519 1.00 95.12 173 ASP A N 1
ATOM 1349 C CA . ASP A 1 173 ? 24.391 -4.000 -12.302 1.00 95.12 173 ASP A CA 1
ATOM 1350 C C . ASP A 1 173 ? 25.194 -5.292 -12.517 1.00 95.12 173 ASP A C 1
ATOM 1352 O O . ASP A 1 173 ? 25.814 -5.820 -11.585 1.00 95.12 173 ASP A O 1
ATOM 1356 N N . ILE A 1 174 ? 25.172 -5.817 -13.743 1.00 93.56 174 ILE A N 1
ATOM 1357 C CA . ILE A 1 174 ? 25.826 -7.091 -14.065 1.00 93.56 174 ILE A CA 1
ATOM 1358 C C . ILE A 1 174 ? 27.357 -6.998 -14.126 1.00 93.56 174 ILE A C 1
ATOM 1360 O O . ILE A 1 174 ? 28.006 -8.041 -14.104 1.00 93.56 174 ILE A O 1
ATOM 1364 N N . GLU A 1 175 ? 27.955 -5.798 -14.160 1.00 91.06 175 GLU A N 1
ATOM 1365 C CA . GLU A 1 175 ? 29.415 -5.662 -14.019 1.00 91.06 175 GLU A CA 1
ATOM 1366 C C . GLU A 1 175 ? 29.851 -5.899 -12.571 1.00 91.06 175 GLU A C 1
ATOM 1368 O O . GLU A 1 175 ? 30.919 -6.459 -12.324 1.00 91.06 175 GLU A O 1
ATOM 1373 N N . LYS A 1 176 ? 29.017 -5.497 -11.603 1.00 93.50 176 LYS A N 1
ATOM 1374 C CA . LYS A 1 176 ? 29.281 -5.705 -10.171 1.00 93.50 176 LYS A CA 1
ATOM 1375 C C . LYS A 1 176 ? 28.837 -7.077 -9.666 1.00 93.50 176 LYS A C 1
ATOM 1377 O O . LYS A 1 176 ? 29.354 -7.533 -8.647 1.00 93.50 176 LYS A O 1
ATOM 1382 N N . HIS A 1 177 ? 27.863 -7.697 -10.334 1.00 93.56 177 HIS A N 1
ATOM 1383 C CA . HIS A 1 177 ? 27.177 -8.912 -9.883 1.00 93.56 177 HIS A CA 1
ATOM 1384 C C . HIS A 1 177 ? 27.038 -9.946 -11.014 1.00 93.56 177 HIS A C 1
ATOM 1386 O O . HIS A 1 177 ? 25.946 -10.454 -11.295 1.00 93.56 177 HIS A O 1
ATOM 1392 N N . ALA A 1 178 ? 28.152 -10.243 -11.689 1.00 91.25 178 ALA A N 1
ATOM 1393 C CA . ALA A 1 178 ? 28.213 -11.161 -12.827 1.00 91.25 178 ALA A CA 1
ATOM 1394 C C . ALA A 1 178 ? 27.680 -12.572 -12.501 1.00 91.25 178 ALA A C 1
ATOM 1396 O O . ALA A 1 178 ? 27.108 -13.239 -13.365 1.00 91.25 178 ALA A O 1
ATOM 1397 N N . GLU A 1 179 ? 27.787 -13.018 -11.249 1.00 93.12 179 GLU A N 1
ATOM 1398 C CA . GLU A 1 179 ? 27.231 -14.290 -10.789 1.00 93.12 179 GLU A CA 1
ATOM 1399 C C . GLU A 1 179 ? 25.693 -14.344 -10.878 1.00 93.12 179 GLU A C 1
ATOM 1401 O O . GLU A 1 179 ? 25.150 -15.408 -11.175 1.00 93.12 179 GLU A O 1
ATOM 1406 N N . ILE A 1 180 ? 24.978 -13.218 -10.727 1.00 91.69 180 ILE A N 1
ATOM 1407 C CA . ILE A 1 180 ? 23.518 -13.162 -10.944 1.00 91.69 180 ILE A CA 1
ATOM 1408 C C . ILE A 1 180 ? 23.210 -13.375 -12.430 1.00 91.69 180 ILE A C 1
ATOM 1410 O O . ILE A 1 180 ? 22.329 -14.165 -12.771 1.00 91.69 180 ILE A O 1
ATOM 1414 N N . ALA A 1 181 ? 23.967 -12.727 -13.322 1.00 90.19 181 ALA A N 1
ATOM 1415 C CA . ALA A 1 181 ? 23.817 -12.912 -14.764 1.00 90.19 181 ALA A CA 1
ATOM 1416 C C . ALA A 1 181 ? 24.088 -14.371 -15.181 1.00 90.19 181 ALA A C 1
ATOM 1418 O O . ALA A 1 181 ? 23.322 -14.934 -15.964 1.00 90.19 181 ALA A O 1
ATOM 1419 N N . MET A 1 182 ? 25.106 -15.019 -14.599 1.00 91.62 182 MET A N 1
ATOM 1420 C CA . MET A 1 182 ? 25.391 -16.443 -14.822 1.00 91.62 182 MET A CA 1
ATOM 1421 C C . MET A 1 182 ? 24.262 -17.358 -14.325 1.00 91.62 182 MET A C 1
ATOM 1423 O O . MET A 1 182 ? 23.823 -18.237 -15.069 1.00 91.62 182 MET A O 1
ATOM 1427 N N . LEU A 1 183 ? 23.766 -17.150 -13.099 1.00 90.19 183 LEU A N 1
ATOM 1428 C CA . LEU A 1 183 ? 22.670 -17.938 -12.514 1.00 90.19 183 LEU A CA 1
ATOM 1429 C C . LEU A 1 183 ? 21.385 -17.843 -13.347 1.00 90.19 183 LEU A C 1
ATOM 1431 O O . LEU A 1 183 ? 20.709 -18.848 -13.565 1.00 90.19 183 LEU A O 1
ATOM 1435 N N . LEU A 1 184 ? 21.080 -16.647 -13.856 1.00 91.06 184 LEU A N 1
ATOM 1436 C CA . LEU A 1 184 ? 19.911 -16.374 -14.695 1.00 91.06 184 LEU A CA 1
ATOM 1437 C C . LEU A 1 184 ? 20.156 -16.642 -16.194 1.00 91.06 184 LEU A C 1
ATOM 1439 O O . LEU A 1 184 ? 19.259 -16.424 -17.004 1.00 91.06 184 LEU A O 1
ATOM 1443 N N . ARG A 1 185 ? 21.346 -17.143 -16.567 1.00 90.88 185 ARG A N 1
ATOM 1444 C CA . ARG A 1 185 ? 21.779 -17.445 -17.949 1.00 90.88 185 ARG A CA 1
ATOM 1445 C C . ARG A 1 185 ? 21.638 -16.262 -18.922 1.00 90.88 185 ARG A C 1
ATOM 1447 O O . ARG A 1 185 ? 21.357 -16.446 -20.106 1.00 90.88 185 ARG A O 1
ATOM 1454 N N . VAL A 1 186 ? 21.852 -15.049 -18.423 1.00 90.00 186 VAL A N 1
ATOM 1455 C CA . VAL A 1 186 ? 21.736 -13.790 -19.170 1.00 90.00 186 VAL A CA 1
ATOM 1456 C C . VAL A 1 186 ? 22.943 -13.637 -20.094 1.00 90.00 186 VAL A C 1
ATOM 1458 O O . VAL A 1 186 ? 24.075 -13.548 -19.628 1.00 90.00 186 VAL A O 1
ATOM 1461 N N . GLN A 1 187 ? 22.707 -13.602 -21.408 1.00 87.81 187 GLN A N 1
ATOM 1462 C CA . GLN A 1 187 ? 23.776 -13.503 -22.418 1.00 87.81 187 GLN A CA 1
ATOM 1463 C C . GLN A 1 187 ? 23.998 -12.079 -22.950 1.00 87.81 187 GLN A C 1
ATOM 1465 O O . GLN A 1 187 ? 25.026 -11.804 -23.561 1.00 87.81 187 GLN A O 1
ATOM 1470 N N . SER A 1 188 ? 23.040 -11.170 -22.753 1.00 88.06 188 SER A N 1
ATOM 1471 C CA . SER A 1 188 ? 23.124 -9.779 -23.209 1.00 88.06 188 SER A CA 1
ATOM 1472 C C . SER A 1 188 ? 22.310 -8.848 -22.309 1.00 88.06 188 SER A C 1
ATOM 1474 O O . SER A 1 188 ? 21.413 -9.294 -21.591 1.00 88.06 188 SER A O 1
ATOM 1476 N N . VAL A 1 189 ? 22.611 -7.549 -22.358 1.00 90.88 189 VAL A N 1
ATOM 1477 C CA . VAL A 1 189 ? 21.839 -6.502 -21.675 1.00 90.88 189 VAL A CA 1
ATOM 1478 C C . VAL A 1 189 ? 21.357 -5.441 -22.674 1.00 90.88 189 VAL A C 1
ATOM 1480 O O . VAL A 1 189 ? 22.056 -5.178 -23.656 1.00 90.88 189 VAL A O 1
ATOM 1483 N N . PRO A 1 190 ? 20.180 -4.825 -22.454 1.00 92.56 190 PRO A N 1
ATOM 1484 C CA . PRO A 1 190 ? 19.280 -5.049 -21.321 1.00 92.56 190 PRO A CA 1
ATOM 1485 C C . PRO A 1 190 ? 18.545 -6.391 -21.413 1.00 92.56 190 PRO A C 1
ATOM 1487 O O . PRO A 1 190 ? 18.093 -6.787 -22.488 1.00 92.56 190 PRO A O 1
ATOM 1490 N N . THR A 1 191 ? 18.396 -7.058 -20.271 1.00 95.50 191 THR A N 1
ATOM 1491 C CA . THR A 1 191 ? 17.478 -8.191 -20.097 1.00 95.50 191 THR A CA 1
ATOM 1492 C C . THR A 1 191 ? 16.589 -7.897 -18.903 1.00 95.50 191 THR A C 1
ATOM 1494 O O . THR A 1 191 ? 17.080 -7.500 -17.849 1.00 95.50 191 THR A O 1
ATOM 1497 N N . VAL A 1 192 ? 15.284 -8.094 -19.063 1.00 96.12 192 VAL A N 1
ATOM 1498 C CA . VAL A 1 192 ? 14.302 -7.858 -18.008 1.00 96.12 192 VAL A CA 1
ATOM 1499 C C . VAL A 1 192 ? 13.547 -9.150 -17.733 1.00 96.12 192 VAL A C 1
ATOM 1501 O O . VAL A 1 192 ? 13.023 -9.769 -18.658 1.00 96.12 192 VAL A O 1
ATOM 1504 N N . ILE A 1 193 ? 13.492 -9.563 -16.468 1.00 96.25 193 ILE A N 1
ATOM 1505 C CA . ILE A 1 193 ? 12.878 -10.828 -16.039 1.00 96.25 193 ILE A CA 1
ATOM 1506 C C . ILE A 1 193 ? 11.829 -10.532 -14.971 1.00 96.25 193 ILE A C 1
ATOM 1508 O O . ILE A 1 193 ? 12.123 -9.880 -13.973 1.00 96.25 193 ILE A O 1
ATOM 1512 N N . LEU A 1 194 ? 10.605 -11.020 -15.154 1.00 96.00 194 LEU A N 1
ATOM 1513 C CA . LEU A 1 194 ? 9.547 -10.905 -14.157 1.00 96.00 194 LEU A CA 1
ATOM 1514 C C . LEU A 1 194 ? 9.539 -12.137 -13.250 1.00 96.00 194 LEU A C 1
ATOM 1516 O O . LEU A 1 194 ? 9.366 -13.260 -13.723 1.00 96.00 194 LEU A O 1
ATOM 1520 N N . PHE A 1 195 ? 9.672 -11.912 -11.946 1.00 95.19 195 PHE A N 1
ATOM 1521 C CA . PHE A 1 195 ? 9.528 -12.918 -10.901 1.00 95.19 195 PHE A CA 1
ATOM 1522 C C . PHE A 1 195 ? 8.162 -12.813 -10.224 1.00 95.19 195 PHE A C 1
ATOM 1524 O O . PHE A 1 195 ? 7.701 -11.720 -9.881 1.00 95.19 195 PHE A O 1
ATOM 1531 N N . LYS A 1 196 ? 7.532 -13.966 -10.004 1.00 90.94 196 LYS A N 1
ATOM 1532 C CA . LYS A 1 196 ? 6.263 -14.123 -9.289 1.00 90.94 196 LYS A CA 1
ATOM 1533 C C . LYS A 1 196 ? 6.209 -15.525 -8.683 1.00 90.94 196 LYS A C 1
ATOM 1535 O O . LYS A 1 196 ? 6.690 -16.477 -9.296 1.00 90.94 196 LYS A O 1
ATOM 1540 N N . ASP A 1 197 ? 5.653 -15.658 -7.486 1.00 88.81 197 ASP A N 1
ATOM 1541 C CA . ASP A 1 197 ? 5.549 -16.930 -6.757 1.00 88.81 197 ASP A CA 1
ATOM 1542 C C . ASP A 1 197 ? 6.920 -17.622 -6.550 1.00 88.81 197 ASP A C 1
ATOM 1544 O O . ASP A 1 197 ? 7.039 -18.846 -6.626 1.00 88.81 197 ASP A O 1
ATOM 1548 N N . GLY A 1 198 ? 7.987 -16.839 -6.337 1.00 88.06 198 GLY A N 1
ATOM 1549 C CA . GLY A 1 198 ? 9.349 -17.338 -6.098 1.00 88.06 198 GLY A CA 1
ATOM 1550 C C . GLY A 1 198 ? 10.142 -17.735 -7.351 1.00 88.06 198 GLY A C 1
ATOM 1551 O O . GLY A 1 198 ? 11.270 -18.209 -7.222 1.00 88.06 198 GLY A O 1
ATOM 1552 N N . ARG A 1 199 ? 9.586 -17.562 -8.558 1.00 92.06 199 ARG A N 1
ATOM 1553 C CA . ARG A 1 199 ? 10.155 -18.060 -9.826 1.00 92.06 199 ARG A CA 1
ATOM 1554 C C . ARG A 1 199 ? 10.041 -17.040 -10.969 1.00 92.06 199 ARG A C 1
ATOM 1556 O O . ARG A 1 199 ? 9.153 -16.190 -10.924 1.00 92.06 199 ARG A O 1
ATOM 1563 N N . PRO A 1 200 ? 10.892 -17.113 -12.009 1.00 93.50 200 PRO A N 1
ATOM 1564 C CA . PRO A 1 200 ? 10.685 -16.337 -13.228 1.00 93.50 200 PRO A CA 1
ATOM 1565 C C . PRO A 1 200 ? 9.428 -16.831 -13.966 1.00 93.50 200 PRO A C 1
ATOM 1567 O O . PRO A 1 200 ? 9.215 -18.040 -14.081 1.00 93.50 200 PRO A O 1
ATOM 1570 N N . VAL A 1 201 ? 8.600 -15.906 -14.458 1.00 93.25 201 VAL A N 1
ATOM 1571 C CA . VAL A 1 201 ? 7.333 -16.212 -15.160 1.00 93.25 201 VAL A CA 1
ATOM 1572 C C . VAL A 1 201 ? 7.260 -15.674 -16.591 1.00 93.25 201 VAL A C 1
ATOM 1574 O O . VAL A 1 201 ? 6.539 -16.243 -17.406 1.00 93.25 201 VAL A O 1
ATOM 1577 N N . ASP A 1 202 ? 8.005 -14.615 -16.914 1.00 94.44 202 ASP A N 1
ATOM 1578 C CA . ASP A 1 202 ? 8.158 -14.071 -18.272 1.00 94.44 202 ASP A CA 1
ATOM 1579 C C . ASP A 1 202 ? 9.435 -13.214 -18.331 1.00 94.44 202 ASP A C 1
ATOM 1581 O O . ASP A 1 202 ? 9.932 -12.761 -17.294 1.00 94.44 202 ASP A O 1
ATOM 1585 N N . ALA A 1 203 ? 9.980 -12.986 -19.522 1.00 94.44 203 ALA A N 1
ATOM 1586 C CA . ALA A 1 203 ? 11.181 -12.181 -19.725 1.00 94.44 203 ALA A CA 1
ATOM 1587 C C . ALA A 1 203 ? 11.216 -11.548 -21.121 1.00 94.44 203 ALA A C 1
ATOM 1589 O O . ALA A 1 203 ? 10.641 -12.071 -22.075 1.00 94.44 203 ALA A O 1
ATOM 1590 N N . PHE A 1 204 ? 11.949 -10.446 -21.261 1.00 94.12 204 PHE A N 1
ATOM 1591 C CA . PHE A 1 204 ? 12.293 -9.877 -22.562 1.00 94.12 204 PHE A CA 1
ATOM 1592 C C . PHE A 1 204 ? 13.751 -9.415 -22.607 1.00 94.12 204 PHE A C 1
ATOM 1594 O O . PHE A 1 204 ? 14.362 -9.104 -21.586 1.00 94.12 204 PHE A O 1
ATOM 1601 N N . MET A 1 205 ? 14.306 -9.367 -23.816 1.00 92.44 205 MET A N 1
ATOM 1602 C CA . MET A 1 205 ? 15.660 -8.886 -24.089 1.00 92.44 205 MET A CA 1
ATOM 1603 C C . MET A 1 205 ? 15.592 -7.688 -25.037 1.00 92.44 205 MET A C 1
ATOM 1605 O O . MET A 1 205 ? 14.745 -7.648 -25.932 1.00 92.44 205 MET A O 1
ATOM 1609 N N . GLY A 1 206 ? 16.499 -6.730 -24.865 1.00 89.62 206 GLY A N 1
ATOM 1610 C CA . GLY A 1 206 ? 16.523 -5.492 -25.640 1.00 89.62 206 GLY A CA 1
ATOM 1611 C C . GLY A 1 206 ? 15.595 -4.398 -25.095 1.00 89.62 206 GLY A C 1
ATOM 1612 O O . GLY A 1 206 ? 14.814 -4.591 -24.164 1.00 89.62 206 GLY A O 1
ATOM 1613 N N . ALA A 1 207 ? 15.729 -3.195 -25.657 1.00 87.88 207 ALA A N 1
ATOM 1614 C CA . ALA A 1 207 ? 14.956 -2.029 -25.239 1.00 87.88 207 ALA A CA 1
ATOM 1615 C C . ALA A 1 207 ? 13.613 -1.971 -25.984 1.00 87.88 207 ALA A C 1
ATOM 1617 O O . ALA A 1 207 ? 13.546 -1.479 -27.110 1.00 87.88 207 ALA A O 1
ATOM 1618 N N . LEU A 1 208 ? 12.556 -2.471 -25.341 1.00 91.19 208 LEU A N 1
ATOM 1619 C CA . LEU A 1 208 ? 11.177 -2.377 -25.828 1.00 91.19 208 LEU A CA 1
ATOM 1620 C C . LEU A 1 208 ? 10.609 -0.953 -25.698 1.00 91.19 208 LEU A C 1
ATOM 1622 O O . LEU A 1 208 ? 11.064 -0.153 -24.876 1.00 91.19 208 LEU A O 1
ATOM 1626 N N . SER A 1 209 ? 9.575 -0.644 -26.484 1.00 92.31 209 SER A N 1
ATOM 1627 C CA . SER A 1 209 ? 8.805 0.594 -26.332 1.00 92.31 209 SER A CA 1
ATOM 1628 C C . SER A 1 209 ? 7.887 0.554 -25.103 1.00 92.31 209 SER A C 1
ATOM 1630 O O . SER A 1 209 ? 7.492 -0.509 -24.625 1.00 92.31 209 SER A O 1
ATOM 1632 N N . GLU A 1 210 ? 7.473 1.724 -24.607 1.00 90.06 210 GLU A N 1
ATOM 1633 C CA . GLU A 1 210 ? 6.581 1.822 -23.442 1.00 90.06 210 GLU A CA 1
ATOM 1634 C C . GLU A 1 210 ? 5.271 1.034 -23.620 1.00 90.06 210 GLU A C 1
ATOM 1636 O O . GLU A 1 210 ? 4.818 0.373 -22.688 1.00 90.06 210 GLU A O 1
ATOM 1641 N N . GLY A 1 211 ? 4.681 1.048 -24.821 1.00 90.75 211 GLY A N 1
ATOM 1642 C CA . GLY A 1 211 ? 3.454 0.299 -25.109 1.00 90.75 211 GLY A CA 1
ATOM 1643 C C . GLY A 1 211 ? 3.644 -1.221 -25.075 1.00 90.75 211 GLY A C 1
ATOM 1644 O O . GLY A 1 211 ? 2.741 -1.946 -24.663 1.00 90.75 211 GLY A O 1
ATOM 1645 N N . GLU A 1 212 ? 4.818 -1.717 -25.463 1.00 92.06 212 GLU A N 1
ATOM 1646 C CA . GLU A 1 212 ? 5.161 -3.142 -25.378 1.00 92.06 212 GLU A CA 1
ATOM 1647 C C . GLU A 1 212 ? 5.440 -3.566 -23.935 1.00 92.06 212 GLU A C 1
ATOM 1649 O O . GLU A 1 212 ? 4.966 -4.621 -23.516 1.00 92.06 212 GLU A O 1
ATOM 1654 N N . ILE A 1 213 ? 6.119 -2.722 -23.150 1.00 92.75 213 ILE A N 1
ATOM 1655 C CA . ILE A 1 213 ? 6.349 -2.969 -21.720 1.00 92.75 213 ILE A CA 1
ATOM 1656 C C . ILE A 1 213 ? 5.015 -2.984 -20.964 1.00 92.75 213 ILE A C 1
ATOM 1658 O O . ILE A 1 213 ? 4.777 -3.895 -20.178 1.00 92.75 213 ILE A O 1
ATOM 1662 N N . ARG A 1 214 ? 4.093 -2.049 -21.235 1.00 90.50 214 ARG A N 1
ATOM 1663 C CA . ARG A 1 214 ? 2.744 -2.066 -20.633 1.00 90.50 214 ARG A CA 1
ATOM 1664 C C . ARG A 1 214 ? 2.005 -3.373 -20.938 1.00 90.50 214 ARG A C 1
ATOM 1666 O O . ARG A 1 214 ? 1.575 -4.043 -20.004 1.00 90.50 214 ARG A O 1
ATOM 1673 N N . ARG A 1 215 ? 1.987 -3.809 -22.205 1.00 91.00 215 ARG A N 1
ATOM 1674 C CA . ARG A 1 215 ? 1.421 -5.110 -22.627 1.00 91.00 215 ARG A CA 1
ATOM 1675 C C . ARG A 1 215 ? 2.140 -6.325 -22.034 1.00 91.00 215 ARG A C 1
ATOM 1677 O O . ARG A 1 215 ? 1.543 -7.395 -21.945 1.00 91.00 215 ARG A O 1
ATOM 1684 N N . PHE A 1 216 ? 3.422 -6.211 -21.689 1.00 92.81 216 PHE A N 1
ATOM 1685 C CA . PHE A 1 216 ? 4.159 -7.238 -20.951 1.00 92.81 216 PHE A CA 1
ATOM 1686 C C . PHE A 1 216 ? 3.669 -7.316 -19.501 1.00 92.81 216 PHE A C 1
ATOM 1688 O O . PHE A 1 216 ? 3.292 -8.393 -19.043 1.00 92.81 216 PHE A O 1
ATOM 1695 N N . LEU A 1 217 ? 3.587 -6.176 -18.809 1.00 90.50 217 LEU A N 1
ATOM 1696 C CA . LEU A 1 217 ? 3.130 -6.099 -17.419 1.00 90.50 217 LEU A CA 1
ATOM 1697 C C . LEU A 1 217 ? 1.665 -6.555 -17.275 1.00 90.50 217 LEU A C 1
ATOM 1699 O O . LEU A 1 217 ? 1.362 -7.353 -16.391 1.00 90.50 217 LEU A O 1
ATOM 1703 N N . GLU A 1 218 ? 0.778 -6.125 -18.179 1.00 88.50 218 GLU A N 1
ATOM 1704 C CA . GLU A 1 218 ? -0.6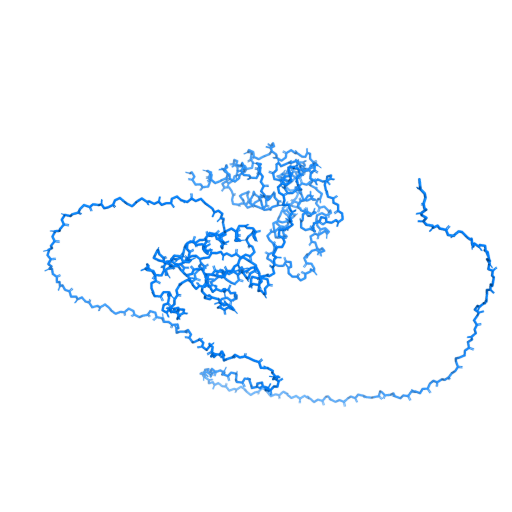62 -6.447 -18.195 1.00 88.50 218 GLU A CA 1
ATOM 1705 C C . GLU A 1 218 ? -0.981 -7.954 -18.230 1.00 88.50 218 GLU A C 1
ATOM 1707 O O . GLU A 1 218 ? -2.046 -8.357 -17.766 1.00 88.50 218 GLU A O 1
ATOM 1712 N N . ARG A 1 219 ? -0.077 -8.805 -18.742 1.00 88.69 219 ARG A N 1
ATOM 1713 C CA . ARG A 1 219 ? -0.281 -10.268 -18.766 1.00 88.69 219 ARG A CA 1
ATOM 1714 C C . ARG A 1 219 ? -0.151 -10.934 -17.394 1.00 88.69 219 ARG A C 1
ATOM 1716 O O . ARG A 1 219 ? -0.698 -12.015 -17.199 1.00 88.69 219 ARG A O 1
ATOM 1723 N N . HIS A 1 220 ? 0.587 -10.322 -16.467 1.00 85.62 220 HIS A N 1
ATOM 1724 C CA . HIS A 1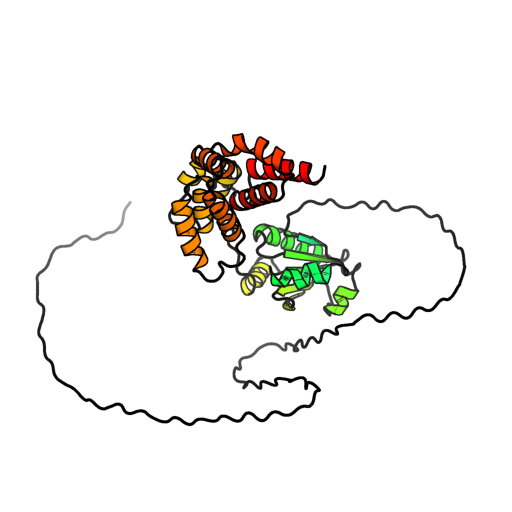 220 ? 1.075 -10.988 -15.246 1.00 85.62 220 HIS A CA 1
ATOM 1725 C C . HIS A 1 220 ? 0.754 -10.237 -13.960 1.00 85.62 220 HIS A C 1
ATOM 1727 O O . HIS A 1 220 ? 0.547 -10.847 -12.901 1.00 85.62 220 HIS A O 1
ATOM 1733 N N . ILE A 1 221 ? 0.735 -8.911 -14.064 1.00 82.56 221 ILE A N 1
ATOM 1734 C CA . ILE A 1 221 ? 0.401 -7.976 -13.005 1.00 82.56 221 ILE A CA 1
ATOM 1735 C C . ILE A 1 221 ? -1.044 -7.570 -13.247 1.00 82.56 221 ILE A C 1
ATOM 1737 O O . ILE A 1 221 ? -1.348 -6.769 -14.133 1.00 82.56 221 ILE A O 1
ATOM 1741 N N . VAL A 1 222 ? -1.942 -8.096 -12.413 1.00 70.06 222 VAL A N 1
ATOM 1742 C CA . VAL A 1 222 ? -3.206 -7.405 -12.177 1.00 70.06 222 VAL A CA 1
ATOM 1743 C C . VAL A 1 222 ? -2.802 -6.034 -11.666 1.00 70.06 222 VAL A C 1
ATOM 1745 O O . VAL A 1 222 ? -2.197 -5.940 -10.598 1.00 70.06 222 VAL A O 1
ATOM 1748 N N . LEU A 1 223 ? -3.088 -4.987 -12.445 1.00 59.56 223 LEU A N 1
ATOM 1749 C CA . LEU A 1 223 ? -3.009 -3.621 -11.953 1.00 59.56 223 LEU A CA 1
ATOM 1750 C C . LEU A 1 223 ? -3.778 -3.605 -10.639 1.00 59.56 223 LEU A C 1
ATOM 1752 O O . LEU A 1 223 ? -5.012 -3.695 -10.642 1.00 59.56 223 LEU A O 1
ATOM 1756 N N . LYS A 1 224 ? -3.060 -3.462 -9.519 1.00 51.72 224 LYS A N 1
ATOM 1757 C CA . LYS A 1 224 ? -3.698 -2.932 -8.335 1.00 51.72 224 LYS A CA 1
ATOM 1758 C C . LYS A 1 224 ? -4.074 -1.542 -8.800 1.00 51.72 224 LYS A C 1
ATOM 1760 O O . LYS A 1 224 ? -3.216 -0.673 -8.948 1.00 51.72 224 LYS A O 1
ATOM 1765 N N . LYS A 1 225 ? -5.357 -1.356 -9.115 1.00 35.47 225 LYS A N 1
ATOM 1766 C CA . LYS A 1 225 ? -5.927 -0.025 -9.112 1.00 35.47 225 LYS A CA 1
ATOM 1767 C C . LYS A 1 225 ? -5.708 0.468 -7.682 1.00 35.47 225 LYS A C 1
ATOM 1769 O O . LYS A 1 225 ? -6.553 0.283 -6.816 1.00 35.47 225 LYS A O 1
ATOM 1774 N N . ALA A 1 226 ? -4.576 1.143 -7.476 1.00 39.56 226 ALA A N 1
ATOM 1775 C CA . ALA A 1 226 ? -4.685 2.554 -7.191 1.00 39.56 226 ALA A CA 1
ATOM 1776 C C . ALA A 1 226 ? -5.871 3.049 -8.023 1.00 39.56 226 ALA A C 1
ATOM 1778 O O . ALA A 1 226 ? -5.812 3.110 -9.257 1.00 39.56 226 ALA A O 1
ATOM 1779 N N . SER A 1 227 ? -6.998 3.254 -7.339 1.00 34.59 227 SER A N 1
ATOM 1780 C CA . SER A 1 227 ? -7.934 4.273 -7.769 1.00 34.59 227 SER A CA 1
ATOM 1781 C C . SER A 1 227 ? -7.067 5.427 -8.248 1.00 34.59 227 SER A C 1
ATOM 1783 O O . SER A 1 227 ? -6.143 5.839 -7.544 1.00 34.59 227 SER A O 1
ATOM 1785 N N . ALA A 1 228 ? -7.298 5.878 -9.478 1.00 38.31 228 ALA A N 1
ATOM 1786 C CA . ALA A 1 228 ? -6.693 7.101 -9.965 1.00 38.31 228 ALA A CA 1
ATOM 1787 C C . ALA A 1 228 ? -7.389 8.266 -9.243 1.00 38.31 228 ALA A C 1
ATOM 1789 O O . ALA A 1 228 ? -8.204 8.982 -9.804 1.00 38.31 228 ALA A O 1
ATOM 1790 N N . GLU A 1 229 ? -7.130 8.337 -7.942 1.00 40.44 229 GLU A N 1
ATOM 1791 C CA . GLU A 1 229 ? -6.706 9.527 -7.240 1.00 40.44 229 GLU A CA 1
ATOM 1792 C C . GLU A 1 229 ? -5.233 9.681 -7.673 1.00 40.44 229 GLU A C 1
ATOM 1794 O O . GLU A 1 229 ? -4.307 9.228 -7.009 1.00 40.44 229 GLU A O 1
ATOM 1799 N N . GLU A 1 230 ? -4.948 10.104 -8.907 1.00 35.81 230 GLU A N 1
ATOM 1800 C CA . GLU A 1 230 ? -5.202 11.484 -9.327 1.00 35.81 230 GLU A CA 1
ATOM 1801 C C . GLU A 1 230 ? -5.075 12.420 -8.130 1.00 35.81 230 GLU A C 1
ATOM 1803 O O . GLU A 1 230 ? -5.978 12.551 -7.305 1.00 35.81 230 GLU A O 1
ATOM 1808 N N . GLU A 1 231 ? -3.935 13.100 -8.090 1.00 41.06 231 GLU A N 1
ATOM 1809 C CA . GLU A 1 231 ? -3.679 14.290 -7.288 1.00 41.06 231 GLU A CA 1
ATOM 1810 C C . GLU A 1 231 ? -4.556 15.457 -7.799 1.00 41.06 231 GLU A C 1
ATOM 1812 O O . GLU A 1 231 ? -4.071 16.542 -8.113 1.00 41.06 231 GLU A O 1
ATOM 1817 N N . GLN A 1 232 ? -5.871 15.233 -7.909 1.00 45.22 232 GLN A N 1
ATOM 1818 C CA . GLN A 1 232 ? -6.856 16.301 -7.894 1.00 45.22 232 GLN A CA 1
ATOM 1819 C C . GLN A 1 232 ? -6.804 16.902 -6.485 1.00 45.22 232 GLN A C 1
ATOM 1821 O O . GLN A 1 232 ? -7.106 16.186 -5.525 1.00 45.22 232 GLN A O 1
ATOM 1826 N N . PRO A 1 233 ? -6.423 18.182 -6.322 1.00 48.53 233 PRO A N 1
ATOM 1827 C CA . PRO A 1 233 ? -6.414 18.815 -5.011 1.00 48.53 233 PRO A CA 1
ATOM 1828 C C . PRO A 1 233 ? -7.839 18.808 -4.443 1.00 48.53 233 PRO A C 1
ATOM 1830 O O . PRO A 1 233 ? -8.730 19.469 -4.978 1.00 48.53 233 PRO A O 1
ATOM 1833 N N . GLY A 1 234 ? -8.050 18.044 -3.370 1.00 63.88 234 GLY A N 1
ATOM 1834 C CA . GLY A 1 234 ? -9.370 17.738 -2.812 1.00 63.88 234 GLY A CA 1
ATOM 1835 C C . GLY A 1 234 ? -9.814 16.271 -2.915 1.00 63.88 234 GLY A C 1
ATOM 1836 O O . GLY A 1 234 ? -10.935 15.981 -2.510 1.00 63.88 234 GLY A O 1
ATOM 1837 N N . GLY A 1 235 ? -8.985 15.348 -3.420 1.00 82.06 235 GLY A N 1
ATOM 1838 C CA . GLY A 1 235 ? -9.308 13.914 -3.524 1.00 82.06 235 GLY A CA 1
ATOM 1839 C C . GLY A 1 235 ? -9.572 13.215 -2.178 1.00 82.06 235 GLY A C 1
ATOM 1840 O O . GLY A 1 235 ? -9.143 13.680 -1.121 1.00 82.06 235 GLY A O 1
ATOM 1841 N N . LEU A 1 236 ? -10.275 12.075 -2.198 1.00 89.62 236 LEU A N 1
ATOM 1842 C CA . LEU A 1 236 ? -10.781 11.407 -0.989 1.00 89.62 236 LEU A CA 1
ATOM 1843 C C . LEU A 1 236 ? -9.673 11.020 0.008 1.00 89.62 236 LEU A C 1
ATOM 1845 O O . LEU A 1 236 ? -9.733 11.425 1.173 1.00 89.62 236 LEU A O 1
ATOM 1849 N N . LEU A 1 237 ? -8.663 10.262 -0.426 1.00 87.44 237 LEU A N 1
ATOM 1850 C CA . LEU A 1 237 ? -7.540 9.864 0.425 1.00 87.44 237 LEU A CA 1
ATOM 1851 C C . LEU A 1 237 ? -6.690 11.071 0.838 1.00 87.44 237 LEU A C 1
ATOM 1853 O O . LEU A 1 237 ? -6.128 11.058 1.929 1.00 87.44 237 LEU A O 1
ATOM 1857 N N . GLU A 1 238 ? -6.643 12.138 0.035 1.00 85.56 238 GLU A N 1
ATOM 1858 C CA . GLU A 1 238 ? -5.960 13.378 0.414 1.00 85.56 238 GLU A CA 1
ATOM 1859 C C . GLU A 1 238 ? -6.677 14.075 1.583 1.00 85.56 238 GLU A C 1
ATOM 1861 O O . GLU A 1 238 ? -6.035 14.448 2.567 1.00 85.56 238 GLU A O 1
ATOM 1866 N N . GLN A 1 239 ? -8.009 14.207 1.528 1.00 90.69 239 GLN A N 1
ATOM 1867 C CA . GLN A 1 239 ? -8.798 14.748 2.643 1.00 90.69 239 GLN A CA 1
ATOM 1868 C C . GLN A 1 239 ? -8.615 13.904 3.912 1.00 90.69 239 GLN A C 1
ATOM 1870 O O . GLN A 1 239 ? -8.436 14.448 5.004 1.00 90.69 239 GLN A O 1
ATOM 1875 N N . ILE A 1 240 ? -8.583 12.575 3.771 1.00 91.75 240 ILE A N 1
ATOM 1876 C CA . ILE A 1 240 ? -8.294 11.649 4.872 1.00 91.75 240 ILE A CA 1
ATOM 1877 C C . ILE A 1 240 ? -6.886 11.887 5.447 1.00 91.75 240 ILE A C 1
ATOM 1879 O O . ILE A 1 240 ? -6.737 12.055 6.659 1.00 91.75 240 ILE A O 1
ATOM 1883 N N . GLY A 1 241 ? -5.861 11.956 4.595 1.00 88.12 241 GLY A N 1
ATOM 1884 C CA . GLY A 1 241 ? -4.464 12.143 4.990 1.00 88.12 241 GLY A CA 1
ATOM 1885 C C . GLY A 1 241 ? -4.140 13.529 5.556 1.00 88.12 241 GLY A C 1
ATOM 1886 O O . GLY A 1 241 ? -3.165 13.669 6.293 1.00 88.12 241 GLY A O 1
ATOM 1887 N N . ARG A 1 242 ? -4.970 14.541 5.272 1.00 88.19 242 ARG A N 1
ATOM 1888 C CA . ARG A 1 242 ? -4.974 15.862 5.935 1.00 88.19 242 ARG A CA 1
ATOM 1889 C C . ARG A 1 242 ? -5.710 15.862 7.288 1.00 88.19 242 ARG A C 1
ATOM 1891 O O . ARG A 1 242 ? -5.588 16.819 8.046 1.00 88.19 242 ARG A O 1
ATOM 1898 N N . GLY A 1 243 ? -6.465 14.807 7.612 1.00 88.44 243 GLY A N 1
ATOM 1899 C CA . GLY A 1 243 ? -7.332 14.741 8.798 1.00 88.44 243 GLY A CA 1
ATOM 1900 C C . GLY A 1 243 ? -8.678 15.463 8.641 1.00 88.44 243 GLY A C 1
ATOM 1901 O O . GLY A 1 243 ? -9.386 15.688 9.624 1.00 88.44 243 GLY A O 1
ATOM 1902 N N . GLU A 1 244 ? -9.063 15.817 7.415 1.00 90.19 244 GLU A N 1
ATOM 1903 C CA . GLU A 1 244 ? -10.322 16.489 7.082 1.00 90.19 244 GLU A CA 1
ATOM 1904 C C . GLU A 1 244 ? -11.437 15.451 6.839 1.00 90.19 244 GLU A C 1
ATOM 1906 O O . GLU A 1 244 ? -12.107 15.453 5.806 1.00 90.19 244 GLU A O 1
ATOM 1911 N N . ILE A 1 245 ? -11.651 14.541 7.802 1.00 92.12 245 ILE A N 1
ATOM 1912 C CA . ILE A 1 245 ? -12.565 13.386 7.668 1.00 92.12 245 ILE A CA 1
ATOM 1913 C C . ILE A 1 245 ? -14.012 13.818 7.390 1.00 92.12 245 ILE A C 1
ATOM 1915 O O . ILE A 1 245 ? -14.758 13.100 6.726 1.00 92.12 245 ILE A O 1
ATOM 1919 N N . ALA A 1 246 ? -14.410 15.009 7.848 1.00 90.62 246 ALA A N 1
ATOM 1920 C CA . ALA A 1 246 ? -15.683 15.614 7.468 1.00 90.62 246 ALA A CA 1
ATOM 1921 C C . ALA A 1 246 ? -15.817 15.775 5.940 1.00 90.62 246 ALA A C 1
ATOM 1923 O O . ALA A 1 246 ? -16.744 15.214 5.366 1.00 90.62 246 ALA A O 1
ATOM 1924 N N . ARG A 1 247 ? -14.845 16.429 5.287 1.00 90.00 247 ARG A N 1
ATOM 1925 C CA . ARG A 1 247 ? -14.819 16.612 3.825 1.00 90.00 247 ARG A CA 1
ATOM 1926 C C . ARG A 1 247 ? -14.644 15.289 3.087 1.00 90.00 247 ARG A C 1
ATOM 1928 O O . ARG A 1 247 ? -15.298 15.061 2.078 1.00 90.00 247 ARG A O 1
ATOM 1935 N N . ALA A 1 248 ? -13.816 14.387 3.619 1.00 91.69 248 ALA A N 1
ATOM 1936 C CA . ALA A 1 248 ? -13.680 13.037 3.076 1.00 91.69 248 ALA A CA 1
ATOM 1937 C C . ALA A 1 248 ? -15.032 12.305 3.021 1.00 91.69 248 ALA A C 1
ATOM 1939 O O . ALA A 1 248 ? -15.341 11.654 2.028 1.00 91.69 248 ALA A O 1
ATOM 1940 N N . ARG A 1 249 ? -15.870 12.440 4.058 1.00 92.44 249 ARG A N 1
ATOM 1941 C CA . ARG A 1 249 ? -17.213 11.846 4.085 1.00 92.44 249 ARG A CA 1
ATOM 1942 C C . ARG A 1 249 ? -18.121 12.408 2.994 1.00 92.44 249 ARG A C 1
ATOM 1944 O O . ARG A 1 249 ? -18.848 11.632 2.384 1.00 92.44 249 ARG A O 1
ATOM 1951 N N . ASP A 1 250 ? -18.046 13.707 2.730 1.00 92.00 250 ASP A N 1
ATOM 1952 C CA . ASP A 1 250 ? -18.874 14.379 1.720 1.00 92.00 250 ASP A CA 1
ATOM 1953 C C . ASP A 1 250 ? -18.506 13.962 0.278 1.00 92.00 250 ASP A C 1
ATOM 1955 O O . ASP A 1 250 ? -19.326 14.075 -0.631 1.00 92.00 250 ASP A O 1
ATOM 1959 N N . LEU A 1 251 ? -17.296 13.426 0.071 1.00 90.06 251 LEU A N 1
ATOM 1960 C CA . LEU A 1 251 ? -16.820 12.878 -1.208 1.00 90.06 251 LEU A CA 1
ATOM 1961 C C . LEU A 1 251 ? -17.206 11.402 -1.431 1.00 90.06 251 LEU A C 1
ATOM 1963 O O . LEU A 1 251 ? -17.097 10.901 -2.557 1.00 90.06 251 LEU A O 1
ATOM 1967 N N . VAL A 1 252 ? -17.648 10.687 -0.388 1.00 91.69 252 VAL A N 1
ATOM 1968 C CA . VAL A 1 252 ? -18.038 9.274 -0.495 1.00 91.69 252 VAL A CA 1
ATOM 1969 C C . VAL A 1 252 ? -19.311 9.132 -1.324 1.00 91.69 252 VAL A C 1
ATOM 1971 O O . VAL A 1 252 ? -20.360 9.682 -1.000 1.00 91.69 252 VAL A O 1
ATOM 1974 N N . ASN A 1 253 ? -19.231 8.318 -2.371 1.00 89.94 253 ASN A N 1
ATOM 1975 C CA . ASN A 1 253 ? -20.324 8.050 -3.297 1.00 89.94 253 ASN A CA 1
ATOM 1976 C C . ASN A 1 253 ? -20.348 6.566 -3.713 1.00 89.94 253 ASN A C 1
ATOM 1978 O O . ASN A 1 253 ? -19.547 5.753 -3.247 1.00 89.94 253 ASN A O 1
ATOM 1982 N N . GLU A 1 254 ? -21.283 6.188 -4.586 1.00 81.88 254 GLU A N 1
ATOM 1983 C CA . GLU A 1 254 ? -21.474 4.793 -5.017 1.00 81.88 254 GLU A CA 1
ATOM 1984 C C . GLU A 1 254 ? -20.248 4.193 -5.730 1.00 81.88 254 GLU A C 1
ATOM 1986 O O . GLU A 1 254 ? -20.020 2.985 -5.641 1.00 81.88 254 GLU A O 1
ATOM 1991 N N . THR A 1 255 ? -19.428 5.023 -6.388 1.00 82.06 255 THR A N 1
ATOM 1992 C CA . THR A 1 255 ? -18.211 4.577 -7.090 1.00 82.06 255 THR A CA 1
ATOM 1993 C C . THR A 1 255 ? -16.997 4.440 -6.168 1.00 82.06 255 THR A C 1
ATOM 1995 O O . THR A 1 255 ? -16.016 3.796 -6.543 1.00 82.06 255 THR A O 1
ATOM 1998 N N . THR A 1 256 ? -17.054 4.992 -4.949 1.00 86.88 256 THR A N 1
ATOM 1999 C CA . THR A 1 256 ? -15.963 4.916 -3.969 1.00 86.88 256 THR A CA 1
ATOM 2000 C C . THR A 1 256 ? -15.656 3.460 -3.619 1.00 86.88 256 THR A C 1
ATOM 2002 O O . THR A 1 256 ? -16.567 2.667 -3.335 1.00 86.88 256 THR A O 1
ATOM 2005 N N . SER A 1 257 ? -14.371 3.088 -3.604 1.00 87.31 257 SER A N 1
ATOM 2006 C CA . SER A 1 257 ? -13.987 1.703 -3.321 1.00 87.31 257 SER A CA 1
ATOM 2007 C C . SER A 1 257 ? -14.451 1.283 -1.913 1.00 87.31 257 SER A C 1
ATOM 2009 O O . SER A 1 257 ? -14.557 2.123 -1.011 1.00 87.31 257 SER A O 1
ATOM 2011 N N . PRO A 1 258 ? -14.785 0.001 -1.684 1.00 89.88 258 PRO A N 1
ATOM 2012 C CA . PRO A 1 258 ? -15.225 -0.424 -0.361 1.00 89.88 258 PRO A CA 1
ATOM 2013 C C . PRO A 1 258 ? -14.168 -0.244 0.751 1.00 89.88 258 PRO A C 1
ATOM 2015 O O . PRO A 1 258 ? -14.558 0.201 1.831 1.00 89.88 258 PRO A O 1
ATOM 2018 N N . PRO A 1 259 ? -12.856 -0.488 0.525 1.00 90.31 259 PRO A N 1
ATOM 2019 C CA . PRO A 1 259 ? -11.818 -0.118 1.491 1.00 90.31 259 PRO A CA 1
ATOM 2020 C C . PRO A 1 259 ? -11.777 1.383 1.815 1.00 90.31 259 PRO A C 1
ATOM 2022 O O . PRO A 1 259 ? -11.610 1.743 2.978 1.00 90.31 259 PRO A O 1
ATOM 2025 N N . ASP A 1 260 ? -11.994 2.273 0.841 1.00 91.44 260 ASP A N 1
ATOM 2026 C CA . ASP A 1 260 ? -12.005 3.726 1.096 1.00 91.44 260 ASP A CA 1
ATOM 2027 C C . ASP A 1 260 ? -13.223 4.157 1.911 1.00 91.44 260 ASP A C 1
ATOM 2029 O O . ASP A 1 260 ? -13.106 4.942 2.855 1.00 91.44 260 ASP A O 1
ATOM 2033 N N . ARG A 1 261 ? -14.390 3.564 1.630 1.00 93.69 261 ARG A N 1
ATOM 2034 C CA . ARG A 1 261 ? -15.578 3.711 2.482 1.00 93.69 261 ARG A CA 1
ATOM 2035 C C . ARG A 1 261 ? -15.301 3.258 3.915 1.00 93.69 261 ARG A C 1
ATOM 2037 O O . ARG A 1 261 ? -15.695 3.949 4.853 1.00 93.69 261 ARG A O 1
ATOM 2044 N N . LEU A 1 262 ? -14.590 2.144 4.098 1.00 94.88 262 LEU A N 1
ATOM 2045 C CA . LEU A 1 262 ? -14.217 1.645 5.421 1.00 94.88 262 LEU A CA 1
ATOM 2046 C C . LEU A 1 262 ? -13.267 2.604 6.160 1.00 94.88 262 LEU A C 1
ATOM 2048 O O . LEU A 1 262 ? -13.506 2.886 7.335 1.00 94.88 262 LEU A O 1
ATOM 2052 N N . ARG A 1 263 ? -12.256 3.170 5.478 1.00 94.81 263 ARG A N 1
ATOM 2053 C CA . ARG A 1 263 ? -11.364 4.205 6.043 1.00 94.81 263 ARG A CA 1
ATOM 2054 C C . ARG A 1 263 ? -12.164 5.375 6.623 1.00 94.81 263 ARG A C 1
ATOM 2056 O O . ARG A 1 263 ? -11.973 5.730 7.785 1.00 94.81 263 ARG A O 1
ATOM 2063 N N . VAL A 1 264 ? -13.096 5.934 5.844 1.00 95.12 264 VAL A N 1
ATOM 2064 C CA . VAL A 1 264 ? -13.944 7.061 6.275 1.00 95.12 264 VAL A CA 1
ATOM 2065 C C . VAL A 1 264 ? -14.837 6.685 7.458 1.00 95.12 264 VAL A C 1
ATOM 2067 O O . VAL A 1 264 ? -14.945 7.455 8.414 1.00 95.12 264 VAL A O 1
ATOM 2070 N N . LEU A 1 265 ? -15.480 5.515 7.432 1.00 95.12 265 LEU A N 1
ATOM 2071 C CA . LEU A 1 265 ? -16.360 5.081 8.524 1.00 95.12 265 LEU A CA 1
ATOM 2072 C C . LEU A 1 265 ? -15.597 4.930 9.852 1.00 95.12 265 LEU A C 1
ATOM 2074 O O . LEU A 1 265 ? -16.069 5.422 10.880 1.00 95.12 265 LEU A O 1
ATOM 2078 N N . ILE A 1 266 ? -14.391 4.354 9.827 1.00 95.00 266 ILE A N 1
ATOM 2079 C CA . ILE A 1 266 ? -13.577 4.172 11.039 1.00 95.00 266 ILE A CA 1
ATOM 2080 C C . ILE A 1 266 ? -13.052 5.514 11.545 1.00 95.00 266 ILE A C 1
ATOM 2082 O O . ILE A 1 266 ? -13.223 5.835 12.721 1.00 95.00 266 ILE A O 1
ATOM 2086 N N . LEU A 1 267 ? -12.466 6.329 10.663 1.00 93.62 267 LEU A N 1
ATOM 2087 C CA . LEU A 1 267 ? -11.895 7.625 11.038 1.00 93.62 267 LEU A CA 1
ATOM 2088 C C . LEU A 1 267 ? -12.966 8.665 11.410 1.00 93.62 267 LEU A C 1
ATOM 2090 O O . LEU A 1 267 ? -12.657 9.646 12.078 1.00 93.62 267 LEU A O 1
ATOM 2094 N N . SER A 1 268 ? -14.233 8.441 11.044 1.00 92.44 268 SER A N 1
ATOM 2095 C CA . SER A 1 268 ? -15.375 9.220 11.546 1.00 92.44 268 SER A CA 1
ATOM 2096 C C . SER A 1 268 ? -15.968 8.689 12.858 1.00 92.44 268 SER A C 1
ATOM 2098 O O . SER A 1 268 ? -16.905 9.285 13.392 1.00 92.44 268 SER A O 1
ATOM 2100 N N . GLY A 1 269 ? -15.443 7.582 13.395 1.00 91.44 269 GLY A N 1
ATOM 2101 C CA . GLY A 1 269 ? -15.898 6.964 14.642 1.00 91.44 269 GLY A CA 1
ATOM 2102 C C . GLY A 1 269 ? -17.265 6.268 14.559 1.00 91.44 269 GLY A C 1
ATOM 2103 O O . GLY A 1 269 ? -17.893 6.020 15.601 1.00 91.44 269 GLY A O 1
ATOM 2104 N N . ASP A 1 270 ? -17.737 5.932 13.353 1.00 92.25 270 ASP A N 1
ATOM 2105 C CA . ASP A 1 270 ? -18.925 5.099 13.133 1.00 92.25 270 ASP A CA 1
ATOM 2106 C C . ASP A 1 270 ? -18.542 3.612 13.166 1.00 92.25 270 ASP A C 1
ATOM 2108 O O . ASP A 1 270 ? -18.499 2.904 12.156 1.00 92.25 270 ASP A O 1
ATOM 2112 N N . THR A 1 271 ? -18.217 3.137 14.369 1.00 91.56 271 THR A N 1
ATOM 2113 C CA . THR A 1 271 ? -17.767 1.760 14.625 1.00 91.56 271 THR A CA 1
ATOM 2114 C C . THR A 1 271 ? -18.764 0.702 14.157 1.00 91.56 271 THR A C 1
ATOM 2116 O O . THR A 1 271 ? -18.357 -0.378 13.736 1.00 91.56 271 THR A O 1
ATOM 2119 N N . ASN A 1 272 ? -20.062 1.012 14.189 1.00 92.12 272 ASN A N 1
ATOM 2120 C CA . ASN A 1 272 ? -21.114 0.049 13.883 1.00 92.12 272 ASN A CA 1
ATOM 2121 C C . ASN A 1 272 ? -21.190 -0.195 12.372 1.00 92.12 272 ASN A C 1
ATOM 2123 O O . ASN A 1 272 ? -21.076 -1.342 11.943 1.00 92.12 272 ASN A O 1
ATOM 2127 N N . LYS A 1 273 ? -21.271 0.871 11.557 1.00 94.69 273 LYS A N 1
ATOM 2128 C CA . LYS A 1 273 ? -21.210 0.726 10.092 1.00 94.69 273 LYS A CA 1
ATOM 2129 C C . LYS A 1 273 ? -19.860 0.177 9.631 1.00 94.69 273 LYS A C 1
ATOM 2131 O O . LYS A 1 273 ? -19.819 -0.635 8.710 1.00 94.69 273 LYS A O 1
ATOM 2136 N N . SER A 1 274 ? -18.770 0.579 10.292 1.00 95.44 274 SER A N 1
ATOM 2137 C CA . SER A 1 274 ? -17.425 0.066 10.005 1.00 95.44 274 SER A CA 1
ATOM 2138 C C . SER A 1 274 ? -17.345 -1.453 10.153 1.00 95.44 274 SER A C 1
ATOM 2140 O O . SER A 1 274 ? -16.824 -2.123 9.266 1.00 95.44 274 SER A O 1
ATOM 2142 N N . ARG A 1 275 ? -17.896 -2.016 11.240 1.00 95.00 275 ARG A N 1
ATOM 2143 C CA . ARG A 1 275 ? -17.907 -3.469 11.463 1.00 95.00 275 ARG A CA 1
ATOM 2144 C C . ARG A 1 275 ? -18.738 -4.211 10.424 1.00 95.00 275 ARG A C 1
ATOM 2146 O O . ARG A 1 275 ? -18.265 -5.220 9.909 1.00 95.00 275 ARG A O 1
ATOM 2153 N N . THR A 1 276 ? -19.937 -3.718 10.109 1.00 95.56 276 THR A N 1
ATOM 2154 C CA . THR A 1 276 ? -20.799 -4.328 9.085 1.00 95.56 276 THR A CA 1
ATOM 2155 C C . THR A 1 276 ? -20.069 -4.401 7.743 1.00 95.56 276 THR A C 1
ATOM 2157 O O . THR A 1 276 ? -19.941 -5.483 7.173 1.00 95.56 276 THR A O 1
ATOM 2160 N N . LEU A 1 277 ? -19.481 -3.286 7.295 1.00 94.62 277 LEU A N 1
ATOM 2161 C CA . LEU A 1 277 ? -18.722 -3.249 6.046 1.00 94.62 277 LEU A CA 1
ATOM 2162 C C . LEU A 1 277 ? -17.460 -4.130 6.101 1.00 94.62 277 LEU A C 1
ATOM 2164 O O . LEU A 1 277 ? -17.170 -4.829 5.137 1.00 94.62 277 LEU A O 1
ATOM 2168 N N . LEU A 1 278 ? -16.721 -4.157 7.215 1.00 94.81 278 LEU A N 1
ATOM 2169 C CA . LEU A 1 278 ? -15.550 -5.032 7.359 1.00 94.81 278 LEU A CA 1
ATOM 2170 C C . LEU A 1 278 ? -15.925 -6.520 7.222 1.00 94.81 278 LEU A C 1
ATOM 2172 O O . LEU A 1 278 ? -15.220 -7.262 6.540 1.00 94.81 278 LEU A O 1
ATOM 2176 N N . GLN A 1 279 ? -17.042 -6.952 7.817 1.00 93.50 279 GLN A N 1
ATOM 2177 C CA . GLN A 1 279 ? -17.540 -8.327 7.690 1.00 93.50 279 GLN A CA 1
ATOM 2178 C C . GLN A 1 279 ? -17.945 -8.658 6.244 1.00 93.50 279 GLN A C 1
ATOM 2180 O O . GLN A 1 279 ? -17.564 -9.709 5.727 1.00 93.50 279 GLN A O 1
ATOM 2185 N N . GLU A 1 280 ? -18.636 -7.742 5.556 1.00 93.19 280 GLU A N 1
ATOM 2186 C CA . GLU A 1 280 ? -18.973 -7.880 4.130 1.00 93.19 280 GLU A CA 1
ATOM 2187 C C . GLU A 1 280 ? -17.738 -7.969 3.218 1.00 93.19 280 GLU A C 1
ATOM 2189 O O . GLU A 1 280 ? -17.797 -8.599 2.160 1.00 93.19 280 GLU A O 1
ATOM 2194 N N . LEU A 1 281 ? -16.628 -7.323 3.589 1.00 90.81 281 LEU A N 1
ATOM 2195 C CA . LEU A 1 281 ? -15.387 -7.346 2.812 1.00 90.81 281 LEU A CA 1
ATOM 2196 C C . LEU A 1 281 ? -14.536 -8.578 3.095 1.00 90.81 281 LEU A C 1
ATOM 2198 O O . LEU A 1 281 ? -14.039 -9.173 2.144 1.00 90.81 281 LEU A O 1
ATOM 2202 N N . LYS A 1 282 ? -14.443 -9.024 4.352 1.00 87.94 282 LYS A N 1
ATOM 2203 C CA . LYS A 1 282 ? -13.757 -10.277 4.704 1.00 87.94 282 LYS A CA 1
ATOM 2204 C C . LYS A 1 282 ? -14.389 -11.524 4.079 1.00 87.94 282 LYS A C 1
ATOM 2206 O O . LYS A 1 282 ? -13.688 -12.502 3.859 1.00 87.94 282 LYS A O 1
ATOM 2211 N N . GLY A 1 283 ? -15.683 -11.491 3.755 1.00 81.81 283 GLY A N 1
ATOM 2212 C CA . GLY A 1 283 ? -16.374 -12.583 3.061 1.00 81.81 283 GLY A CA 1
ATOM 2213 C C . GLY A 1 283 ? -16.060 -12.727 1.562 1.00 81.81 283 GLY A C 1
ATOM 2214 O O . GLY A 1 283 ? -16.735 -13.507 0.893 1.00 81.81 283 GLY A O 1
ATOM 2215 N N . LYS A 1 284 ? -15.105 -11.965 1.007 1.00 81.44 284 LYS A N 1
ATOM 2216 C CA . LYS A 1 284 ? -14.771 -11.952 -0.429 1.00 81.44 284 LYS A CA 1
ATOM 2217 C C . LYS A 1 284 ? -13.385 -12.543 -0.686 1.00 81.44 284 LYS A C 1
ATOM 2219 O O . LYS A 1 284 ? -12.455 -12.330 0.088 1.00 81.44 284 LYS A O 1
ATOM 2224 N N . GLU A 1 285 ? -13.239 -13.248 -1.807 1.00 64.81 285 GLU A N 1
ATOM 2225 C CA . GLU A 1 285 ? -11.940 -13.756 -2.262 1.00 64.81 285 GLU A CA 1
ATOM 2226 C C . GLU A 1 285 ? -10.934 -12.603 -2.432 1.00 64.81 285 GLU A C 1
ATOM 2228 O O . GLU A 1 285 ? -11.265 -11.554 -2.987 1.00 64.81 285 GLU A O 1
ATOM 2233 N N . GLY A 1 286 ? -9.707 -12.790 -1.934 1.00 64.19 286 GLY A N 1
ATOM 2234 C CA . GLY A 1 286 ? -8.652 -11.769 -1.969 1.00 64.19 286 GLY A CA 1
ATOM 2235 C C . GLY A 1 286 ? -8.712 -10.705 -0.863 1.00 64.19 286 GLY A C 1
ATOM 2236 O O . GLY A 1 286 ? -7.964 -9.736 -0.935 1.00 64.19 286 GLY A O 1
ATOM 2237 N N . ALA A 1 287 ? -9.569 -10.860 0.155 1.00 71.12 287 ALA A N 1
ATOM 2238 C CA . ALA A 1 287 ? -9.580 -9.986 1.336 1.00 71.12 287 ALA A CA 1
ATOM 2239 C C . ALA A 1 287 ? -8.430 -10.261 2.331 1.00 71.12 287 ALA A C 1
ATOM 2241 O O . ALA A 1 287 ? -8.106 -9.414 3.163 1.00 71.12 287 ALA A O 1
ATOM 2242 N N . GLU A 1 288 ? -7.829 -11.449 2.270 1.00 72.56 288 GLU A N 1
ATOM 2243 C CA . GLU A 1 288 ? -6.702 -11.852 3.114 1.00 72.56 288 GLU A CA 1
ATOM 2244 C C . GLU A 1 288 ? -5.406 -11.167 2.642 1.00 72.56 288 GLU A C 1
ATOM 2246 O O . GLU A 1 288 ? -5.100 -11.159 1.450 1.00 72.56 288 GLU A O 1
ATOM 2251 N N . GLY A 1 289 ? -4.669 -10.546 3.569 1.00 75.44 289 GLY A N 1
ATOM 2252 C CA . GLY A 1 289 ? -3.482 -9.739 3.261 1.00 75.44 289 GLY A CA 1
ATOM 2253 C C . GLY A 1 289 ? -3.757 -8.298 2.800 1.00 75.44 289 GLY A C 1
ATOM 2254 O O . GLY A 1 289 ? -2.815 -7.596 2.421 1.00 75.44 289 GLY A O 1
ATOM 2255 N N . ASP A 1 290 ? -5.008 -7.810 2.823 1.00 83.56 290 ASP A N 1
ATOM 2256 C CA . ASP A 1 290 ? -5.266 -6.376 2.640 1.00 83.56 290 ASP A CA 1
ATOM 2257 C C . ASP A 1 290 ? -4.943 -5.602 3.940 1.00 83.56 290 ASP A C 1
ATOM 2259 O O . ASP A 1 290 ? -5.640 -5.762 4.952 1.00 83.56 290 ASP A O 1
ATOM 2263 N N . PRO A 1 291 ? -3.930 -4.711 3.938 1.00 87.62 291 PRO A N 1
ATOM 2264 C CA . PRO A 1 291 ? -3.486 -4.032 5.152 1.00 87.62 291 PRO A CA 1
ATOM 2265 C C . PRO A 1 291 ? -4.547 -3.083 5.730 1.00 87.62 291 PRO A C 1
ATOM 2267 O O . PRO A 1 291 ? -4.524 -2.810 6.933 1.00 87.62 291 PRO A O 1
ATOM 2270 N N . VAL A 1 292 ? -5.481 -2.585 4.910 1.00 90.44 292 VAL A N 1
ATOM 2271 C CA . VAL A 1 292 ? -6.593 -1.729 5.347 1.00 90.44 292 VAL A CA 1
ATOM 2272 C C . VAL A 1 292 ? -7.586 -2.546 6.157 1.00 90.44 292 VAL A C 1
ATOM 2274 O O . VAL A 1 292 ? -7.986 -2.103 7.229 1.00 90.44 292 VAL A O 1
ATOM 2277 N N . LEU A 1 293 ? -7.953 -3.740 5.679 1.00 92.38 293 LEU A N 1
ATOM 2278 C CA . LEU A 1 293 ? -8.901 -4.623 6.367 1.00 92.38 293 LEU A CA 1
ATOM 2279 C C . LEU A 1 293 ? -8.318 -5.152 7.682 1.00 92.38 293 LEU A C 1
ATOM 2281 O O . LEU A 1 293 ? -9.009 -5.179 8.700 1.00 92.38 293 LEU A O 1
ATOM 2285 N N . GLU A 1 294 ? -7.033 -5.500 7.689 1.00 92.88 294 GLU A N 1
ATOM 2286 C CA . GLU A 1 294 ? -6.330 -5.926 8.899 1.00 92.88 294 GLU A CA 1
ATOM 2287 C C . GLU A 1 294 ? -6.180 -4.810 9.947 1.00 92.88 294 GLU A C 1
ATOM 2289 O O . GLU A 1 294 ? -6.381 -5.038 11.141 1.00 92.88 294 GLU A O 1
ATOM 2294 N N . SER A 1 295 ? -5.819 -3.594 9.521 1.00 94.62 295 SER A N 1
ATOM 2295 C CA . SER A 1 295 ? -5.688 -2.443 10.432 1.00 94.62 295 SER A CA 1
ATOM 2296 C C . SER A 1 295 ? -7.054 -1.987 10.946 1.00 94.62 295 SER A C 1
ATOM 2298 O O . SER A 1 295 ? -7.193 -1.630 12.116 1.00 94.62 295 SER A O 1
ATOM 2300 N N . ALA A 1 296 ? -8.081 -2.059 10.093 1.00 95.44 296 ALA A N 1
ATOM 2301 C CA . ALA A 1 296 ? -9.468 -1.821 10.464 1.00 95.44 296 ALA A CA 1
ATOM 2302 C C . ALA A 1 296 ? -9.954 -2.789 11.547 1.00 95.44 296 ALA A C 1
ATOM 2304 O O . ALA A 1 296 ? -10.571 -2.351 12.515 1.00 95.44 296 ALA A O 1
ATOM 2305 N N . GLU A 1 297 ? -9.663 -4.085 11.412 1.00 95.31 297 GLU A N 1
ATOM 2306 C CA . GLU A 1 297 ? -10.035 -5.094 12.406 1.00 95.31 297 GLU A CA 1
ATOM 2307 C C . GLU A 1 297 ? -9.396 -4.820 13.770 1.00 95.31 297 GLU A C 1
ATOM 2309 O O . GLU A 1 297 ? -10.110 -4.757 14.772 1.00 95.31 297 GLU A O 1
ATOM 2314 N N . ARG A 1 298 ? -8.078 -4.583 13.809 1.00 95.44 298 ARG A N 1
ATOM 2315 C CA . ARG A 1 298 ? -7.353 -4.295 15.059 1.00 95.44 298 ARG A CA 1
ATOM 2316 C C . ARG A 1 298 ? -7.881 -3.043 15.761 1.00 95.44 298 ARG A C 1
ATOM 2318 O O . ARG A 1 298 ? -8.121 -3.075 16.967 1.00 95.44 298 ARG A O 1
ATOM 2325 N N . LEU A 1 299 ? -8.117 -1.961 15.015 1.00 94.75 299 LEU A N 1
ATOM 2326 C CA . LEU A 1 299 ? -8.672 -0.724 15.573 1.00 94.75 299 LEU A CA 1
ATOM 2327 C C . LEU A 1 299 ? -10.122 -0.889 16.044 1.00 94.75 299 LEU A C 1
ATOM 2329 O O . LEU A 1 299 ? -10.482 -0.353 17.090 1.00 94.75 299 LEU A O 1
ATOM 2333 N N . LEU A 1 300 ? -10.955 -1.639 15.314 1.00 94.88 300 LEU A N 1
ATOM 2334 C CA . LEU A 1 300 ? -12.336 -1.899 15.727 1.00 94.88 300 LEU A CA 1
ATOM 2335 C C . LEU A 1 300 ? -12.418 -2.802 16.962 1.00 94.88 300 LEU A C 1
ATOM 2337 O O . LEU A 1 300 ? -13.302 -2.566 17.781 1.00 94.88 300 LEU A O 1
ATOM 2341 N N . GLY A 1 301 ? -11.500 -3.761 17.122 1.00 94.25 301 GLY A N 1
ATOM 2342 C CA . GLY A 1 301 ? -11.360 -4.557 18.346 1.00 94.25 301 GLY A CA 1
ATOM 2343 C C . GLY A 1 301 ? -10.991 -3.689 19.551 1.00 94.25 301 GLY A C 1
ATOM 2344 O O . GLY A 1 301 ? -11.708 -3.687 20.546 1.00 94.25 301 GLY A O 1
ATOM 2345 N N . PHE A 1 302 ? -9.965 -2.842 19.426 1.00 93.44 302 PHE A N 1
ATOM 2346 C CA . PHE A 1 302 ? -9.605 -1.871 20.471 1.00 93.44 302 PHE A CA 1
ATOM 2347 C C . PHE A 1 302 ? -10.772 -0.931 20.842 1.00 93.44 302 PHE A C 1
ATOM 2349 O O . PHE A 1 302 ? -10.974 -0.580 22.005 1.00 93.44 302 PHE A O 1
ATOM 2356 N N . PHE A 1 303 ? -11.593 -0.539 19.865 1.00 92.00 303 PHE A N 1
ATOM 2357 C CA . PHE A 1 303 ? -12.789 0.272 20.100 1.00 92.00 303 PHE A CA 1
ATOM 2358 C C . PHE A 1 303 ? -13.940 -0.462 20.817 1.00 92.00 303 PHE A C 1
ATOM 2360 O O . PHE A 1 303 ? -14.886 0.215 21.232 1.00 92.00 303 PHE A O 1
ATOM 2367 N N . GLU A 1 304 ? -13.872 -1.787 20.993 1.00 88.38 304 GLU A N 1
ATOM 2368 C CA . GLU A 1 304 ? -14.811 -2.588 21.802 1.00 88.38 304 GLU A CA 1
ATOM 2369 C C . GLU A 1 304 ? -14.397 -2.749 23.260 1.00 88.38 304 GLU A C 1
ATOM 2371 O O . GLU A 1 304 ? -15.246 -3.068 24.081 1.00 88.38 304 GLU A O 1
ATOM 2376 N N . GLU A 1 305 ? -13.134 -2.505 23.611 1.00 87.06 305 GLU A N 1
ATOM 2377 C CA . GLU A 1 305 ? -12.619 -2.735 24.971 1.00 87.06 305 GLU A CA 1
ATOM 2378 C C . GLU A 1 305 ? -13.232 -1.793 26.033 1.00 87.06 305 GLU A C 1
ATOM 2380 O O . GLU A 1 305 ? -12.920 -1.918 27.212 1.00 87.06 305 GLU A O 1
ATOM 2385 N N . GLU A 1 306 ? -14.044 -0.811 25.611 1.00 82.25 306 GLU A N 1
ATOM 2386 C CA . GLU A 1 306 ? -14.687 0.252 26.415 1.00 82.25 306 GLU A CA 1
ATOM 2387 C C . GLU A 1 306 ? -13.757 0.976 27.414 1.00 82.25 306 GLU A C 1
ATOM 2389 O O . GLU A 1 306 ? -14.199 1.660 28.338 1.00 82.25 306 GLU A O 1
ATOM 2394 N N . SER A 1 307 ? -12.445 0.888 27.186 1.00 89.50 307 SER A N 1
ATOM 2395 C CA . SER A 1 307 ? -11.421 1.555 27.979 1.00 89.50 307 SER A CA 1
ATOM 2396 C C . SER A 1 307 ? -11.516 3.088 27.865 1.00 89.50 307 SER A C 1
ATOM 2398 O O . SER A 1 307 ? -11.932 3.620 26.830 1.00 89.50 307 SER A O 1
ATOM 2400 N N . PRO A 1 308 ? -11.074 3.850 28.886 1.00 89.19 308 PRO A N 1
ATOM 2401 C CA . PRO A 1 308 ? -11.071 5.314 28.824 1.00 89.19 308 PRO A CA 1
ATOM 2402 C C . PRO A 1 308 ? -10.288 5.879 27.627 1.00 89.19 308 PRO A C 1
ATOM 2404 O O . PRO A 1 308 ? -10.661 6.914 27.075 1.00 89.19 308 PRO A O 1
ATOM 2407 N N . GLU A 1 309 ? -9.224 5.190 27.198 1.00 87.75 309 GLU A N 1
ATOM 2408 C CA . GLU A 1 309 ? -8.455 5.542 26.000 1.00 87.75 309 GLU A CA 1
ATOM 2409 C C . GLU A 1 309 ? -9.280 5.314 24.722 1.00 87.75 309 GLU A C 1
ATOM 2411 O O . GLU A 1 309 ? -9.375 6.217 23.886 1.00 87.75 309 GLU A O 1
ATOM 2416 N N . SER A 1 310 ? -9.928 4.150 24.580 1.00 90.00 310 SER A N 1
ATOM 2417 C CA . SER A 1 310 ? -10.711 3.827 23.383 1.00 90.00 310 SER A CA 1
ATOM 2418 C C . SER A 1 310 ? -11.927 4.742 23.236 1.00 90.00 310 SER A C 1
ATOM 2420 O O . SER A 1 310 ? -12.176 5.262 22.144 1.00 90.00 310 SER A O 1
ATOM 2422 N N . LEU A 1 311 ? -12.626 5.039 24.335 1.00 90.38 311 LEU A N 1
ATOM 2423 C CA . LEU A 1 311 ? -13.741 5.988 24.366 1.00 90.38 311 LEU A CA 1
ATOM 2424 C C . LEU A 1 311 ? -13.299 7.394 23.935 1.00 90.38 311 LEU A C 1
ATOM 2426 O O . LEU A 1 311 ? -13.927 7.991 23.057 1.00 90.38 311 LEU A O 1
ATOM 2430 N N . ARG A 1 312 ? -12.185 7.897 24.483 1.00 89.06 312 ARG A N 1
ATOM 2431 C CA . ARG A 1 312 ? -11.656 9.233 24.166 1.00 89.06 312 ARG A CA 1
ATOM 2432 C C . ARG A 1 312 ? -11.177 9.352 22.717 1.00 89.06 312 ARG A C 1
ATOM 2434 O O . ARG A 1 312 ? -11.433 10.371 22.072 1.00 89.06 312 ARG A O 1
ATOM 2441 N N . ILE A 1 313 ? -10.536 8.313 22.175 1.00 89.50 313 ILE A N 1
ATOM 2442 C CA . ILE A 1 313 ? -10.134 8.276 20.760 1.00 89.50 313 ILE A CA 1
ATOM 2443 C C . ILE A 1 313 ? -11.374 8.254 19.855 1.00 89.50 313 ILE A C 1
ATOM 2445 O O . ILE A 1 313 ? -11.472 9.080 18.945 1.00 89.50 313 ILE A O 1
ATOM 2449 N N . ARG A 1 314 ? -12.364 7.389 20.130 1.00 89.88 314 ARG A N 1
ATOM 2450 C CA . ARG A 1 314 ? -13.629 7.330 19.368 1.00 89.88 314 ARG A CA 1
ATOM 2451 C C . ARG A 1 314 ? -14.377 8.663 19.387 1.00 89.88 314 ARG A C 1
ATOM 2453 O O . ARG A 1 314 ? -14.899 9.084 18.355 1.00 89.88 314 ARG A O 1
ATOM 2460 N N . GLU A 1 315 ? -14.433 9.333 20.536 1.00 90.38 315 GLU A N 1
ATOM 2461 C CA . GLU A 1 315 ? -15.081 10.638 20.673 1.00 90.38 315 GLU A CA 1
ATOM 2462 C C . GLU A 1 315 ? -14.367 11.721 19.851 1.00 90.38 315 GLU A C 1
ATOM 2464 O O . GLU A 1 315 ? -15.019 12.491 19.143 1.00 90.38 315 GLU A O 1
ATOM 2469 N N . SER A 1 316 ? -13.032 11.753 19.882 1.00 90.69 316 SER A N 1
ATOM 2470 C CA . SER A 1 316 ? -12.245 12.697 19.085 1.00 90.69 316 SER A CA 1
ATOM 2471 C C . SER A 1 316 ? -12.391 12.466 17.578 1.00 90.69 316 SER A C 1
ATOM 2473 O O . SER A 1 316 ? -12.597 13.428 16.835 1.00 90.69 316 SER A O 1
ATOM 2475 N N . LEU A 1 317 ? -12.381 11.206 17.123 1.00 90.62 317 LEU A N 1
ATOM 2476 C CA . LEU A 1 317 ? -12.651 10.849 15.725 1.00 90.62 317 LEU A CA 1
ATOM 2477 C C . LEU A 1 317 ? -14.035 11.354 15.279 1.00 90.62 317 LEU A C 1
ATOM 2479 O O . LEU A 1 317 ? -14.141 12.052 14.270 1.00 90.62 317 LEU A O 1
ATOM 2483 N N . ARG A 1 318 ? -15.084 11.125 16.085 1.00 89.44 318 ARG A N 1
ATOM 2484 C CA . ARG A 1 318 ? -16.437 11.664 15.828 1.00 89.44 318 ARG A CA 1
ATOM 2485 C C . ARG A 1 318 ? -16.475 13.190 15.769 1.00 89.44 318 ARG A C 1
ATOM 2487 O O . ARG A 1 318 ? -17.209 13.750 14.958 1.00 89.44 318 ARG A O 1
ATOM 2494 N N . LYS A 1 319 ? -15.686 13.864 16.610 1.00 89.62 319 LYS A N 1
ATOM 2495 C CA . LYS A 1 319 ? -15.557 15.330 16.647 1.00 89.62 319 LYS A CA 1
ATOM 2496 C C . LYS A 1 319 ? -14.604 15.898 15.580 1.00 89.62 319 LYS A C 1
ATOM 2498 O O . LYS A 1 319 ? -14.429 17.112 15.546 1.00 89.62 319 LYS A O 1
ATOM 2503 N N . ASN A 1 320 ? -13.998 15.063 14.726 1.00 86.56 320 ASN A N 1
ATOM 2504 C CA . ASN A 1 320 ? -12.944 15.437 13.769 1.00 86.56 320 ASN A CA 1
ATOM 2505 C C . ASN A 1 320 ? -11.742 16.150 14.436 1.00 86.56 320 ASN A C 1
ATOM 2507 O O . ASN A 1 320 ? -11.142 17.063 13.871 1.00 86.56 320 ASN A O 1
ATOM 2511 N N . ARG A 1 321 ? -11.389 15.737 15.660 1.00 87.88 321 ARG A N 1
ATOM 2512 C CA . ARG A 1 321 ? -10.326 16.326 16.496 1.00 87.88 321 ARG A CA 1
ATOM 2513 C C . ARG A 1 321 ? -9.082 15.442 16.599 1.00 87.88 321 ARG A C 1
ATOM 2515 O O . ARG A 1 321 ? -8.289 15.598 17.523 1.00 87.88 321 ARG A O 1
ATOM 2522 N N . LEU A 1 322 ? -8.871 14.532 15.641 1.00 83.75 322 LEU A N 1
ATOM 2523 C CA . LEU A 1 322 ? -7.725 13.614 15.650 1.00 83.75 322 LEU A CA 1
ATOM 2524 C C . LEU A 1 322 ? -6.399 14.364 15.866 1.00 83.75 322 LEU A C 1
ATOM 2526 O O . LEU A 1 322 ? -5.636 13.981 16.747 1.00 83.75 322 LEU A O 1
ATOM 2530 N N . ARG A 1 323 ? -6.184 15.489 15.160 1.00 87.25 323 ARG A N 1
ATOM 2531 C CA . ARG A 1 323 ? -4.981 16.339 15.287 1.00 87.25 323 ARG A CA 1
ATOM 2532 C C . ARG A 1 323 ? -4.731 16.854 16.714 1.00 87.25 323 ARG A C 1
ATOM 2534 O O . ARG A 1 323 ? -3.575 17.029 17.080 1.00 87.25 323 ARG A O 1
ATOM 2541 N N . GLU A 1 324 ? -5.775 17.035 17.526 1.00 87.38 324 GLU A N 1
ATOM 2542 C CA . GLU A 1 324 ? -5.667 17.457 18.933 1.00 87.38 324 GLU A CA 1
ATOM 2543 C C . GLU A 1 324 ? -5.218 16.313 19.863 1.00 87.38 324 GLU A C 1
ATOM 2545 O O . GLU A 1 324 ? -4.588 16.577 20.882 1.00 87.38 324 GLU A O 1
ATOM 2550 N N . LEU A 1 325 ? -5.497 15.044 19.521 1.00 85.88 325 LEU A N 1
ATOM 2551 C CA . LEU A 1 325 ? -5.047 13.880 20.306 1.00 85.88 325 LEU A CA 1
ATOM 2552 C C . LEU A 1 325 ? -3.639 13.395 19.950 1.00 85.88 325 LEU A C 1
ATOM 2554 O O . LEU A 1 325 ? -2.995 12.754 20.780 1.00 85.88 325 LEU A O 1
ATOM 2558 N N . LEU A 1 326 ? -3.161 13.658 18.730 1.00 86.38 326 LEU A N 1
ATOM 2559 C CA . LEU A 1 326 ? -1.880 13.122 18.258 1.00 86.38 326 LEU A CA 1
ATOM 2560 C C . LEU A 1 326 ? -0.685 13.419 19.176 1.00 86.38 326 LEU A C 1
ATOM 2562 O O . LEU A 1 326 ? 0.110 12.498 19.348 1.00 86.38 326 LEU A O 1
ATOM 2566 N N . PRO A 1 327 ? -0.522 14.615 19.785 1.00 87.19 327 PRO A N 1
ATOM 2567 C CA . PRO A 1 327 ? 0.593 14.866 20.697 1.00 87.19 327 PRO A CA 1
ATOM 2568 C C . PRO A 1 327 ? 0.634 13.876 21.868 1.00 87.19 327 PRO A C 1
ATOM 2570 O O . PRO A 1 327 ? 1.675 13.275 22.106 1.00 87.19 327 PRO A O 1
ATOM 2573 N N . GLU A 1 328 ? -0.502 13.621 22.524 1.00 86.25 328 GLU A N 1
ATOM 2574 C CA . GLU A 1 328 ? -0.578 12.695 23.663 1.00 86.25 328 GLU A CA 1
ATOM 2575 C C . GLU A 1 328 ? -0.366 11.231 23.245 1.00 86.25 328 GLU A C 1
ATOM 2577 O O . GLU A 1 328 ? 0.293 10.466 23.948 1.00 86.25 328 GLU A O 1
ATOM 2582 N N . LEU A 1 329 ? -0.898 10.824 22.087 1.00 87.69 329 LEU A N 1
ATOM 2583 C CA . LEU A 1 329 ? -0.661 9.475 21.560 1.00 87.69 329 LEU A CA 1
ATOM 2584 C C . LEU A 1 329 ? 0.815 9.276 21.182 1.00 87.69 329 LEU A C 1
ATOM 2586 O O . LEU A 1 329 ? 1.370 8.205 21.409 1.00 87.69 329 LEU A O 1
ATOM 2590 N N . LEU A 1 330 ? 1.470 10.312 20.649 1.00 89.06 330 LEU A N 1
ATOM 2591 C CA . LEU A 1 330 ? 2.894 10.293 20.310 1.00 89.06 330 LEU A CA 1
ATOM 2592 C C . LEU A 1 330 ? 3.801 10.343 21.548 1.00 89.06 330 LEU A C 1
ATOM 2594 O O . LEU A 1 330 ? 4.872 9.742 21.524 1.00 89.06 330 LEU A O 1
ATOM 2598 N N . GLU A 1 331 ? 3.385 10.998 22.634 1.00 89.75 331 GLU A N 1
ATOM 2599 C CA . GLU A 1 331 ? 4.077 10.931 23.931 1.00 89.75 331 GLU A CA 1
ATOM 2600 C C . GLU A 1 331 ? 4.076 9.520 24.527 1.00 89.75 331 GLU A C 1
ATOM 2602 O O . GLU A 1 331 ? 5.022 9.151 25.218 1.00 89.75 331 GLU A O 1
ATOM 2607 N N . LYS A 1 332 ? 3.043 8.726 24.230 1.00 90.38 332 LYS A N 1
ATOM 2608 C CA . LYS A 1 332 ? 2.886 7.341 24.691 1.00 90.38 332 LYS A CA 1
ATOM 2609 C C . LYS A 1 332 ? 3.360 6.300 23.665 1.00 90.38 332 LYS A C 1
ATOM 2611 O O . LYS A 1 332 ? 3.212 5.110 23.910 1.00 90.38 332 LYS A O 1
ATOM 2616 N N . ALA A 1 333 ? 3.952 6.709 22.538 1.00 88.62 333 ALA A N 1
ATOM 2617 C CA . ALA A 1 333 ? 4.369 5.806 21.454 1.00 88.62 333 ALA A CA 1
ATOM 2618 C C . ALA A 1 333 ? 5.560 4.880 21.797 1.00 88.62 333 ALA A C 1
ATOM 2620 O O . ALA A 1 333 ? 5.953 4.034 20.984 1.00 88.62 333 ALA A O 1
ATOM 2621 N N . ASP A 1 334 ? 6.121 5.022 22.996 1.00 88.19 334 ASP A N 1
ATOM 2622 C CA . ASP A 1 334 ? 7.110 4.107 23.574 1.00 88.19 334 ASP A CA 1
ATOM 2623 C C . ASP A 1 334 ? 6.444 2.798 24.057 1.00 88.19 334 ASP A C 1
ATOM 2625 O O . ASP A 1 334 ? 7.099 1.760 24.116 1.00 88.19 334 ASP A O 1
ATOM 2629 N N . ASP A 1 335 ? 5.125 2.808 24.286 1.00 90.62 335 ASP A N 1
ATOM 2630 C CA . ASP A 1 335 ? 4.309 1.605 24.464 1.00 90.62 335 ASP A CA 1
ATOM 2631 C C . ASP A 1 335 ? 4.020 0.927 23.110 1.00 90.62 335 ASP A C 1
ATOM 2633 O O . ASP A 1 335 ? 3.544 1.555 22.158 1.00 90.62 335 ASP A O 1
ATOM 2637 N N . ASP A 1 336 ? 4.286 -0.378 23.022 1.00 89.88 336 ASP A N 1
ATOM 2638 C CA . ASP A 1 336 ? 4.118 -1.166 21.793 1.00 89.88 336 ASP A CA 1
ATOM 2639 C C . ASP A 1 336 ? 2.665 -1.192 21.292 1.00 89.88 336 ASP A C 1
ATOM 2641 O O . ASP A 1 336 ? 2.424 -1.198 20.079 1.00 89.88 336 ASP A O 1
ATOM 2645 N N . SER A 1 337 ? 1.687 -1.172 22.202 1.00 90.38 337 SER A N 1
ATOM 2646 C CA . SER A 1 337 ? 0.268 -1.200 21.849 1.00 90.38 337 SER A CA 1
ATOM 2647 C C . SER A 1 337 ? -0.179 0.151 21.277 1.00 90.38 337 SER A C 1
ATOM 2649 O O . SER A 1 337 ? -0.828 0.184 20.227 1.00 90.38 337 SER A O 1
ATOM 2651 N N . VAL A 1 338 ? 0.246 1.269 21.881 1.00 91.75 338 VAL A N 1
ATOM 2652 C CA . VAL A 1 338 ? 0.016 2.629 21.360 1.00 91.75 338 VAL A CA 1
ATOM 2653 C C . VAL A 1 338 ? 0.704 2.799 20.008 1.00 91.75 338 VAL A C 1
ATOM 2655 O O . VAL A 1 338 ? 0.089 3.284 19.054 1.00 91.75 338 VAL A O 1
ATOM 2658 N N . ARG A 1 339 ? 1.955 2.337 19.879 1.00 92.56 339 ARG A N 1
ATOM 2659 C CA . ARG A 1 339 ? 2.695 2.362 18.611 1.00 92.56 339 ARG A CA 1
ATOM 2660 C C . ARG A 1 339 ? 1.967 1.582 17.524 1.00 92.56 339 ARG A C 1
ATOM 2662 O O . ARG A 1 339 ? 1.843 2.082 16.406 1.00 92.56 339 ARG A O 1
ATOM 2669 N N . ARG A 1 340 ? 1.438 0.393 17.836 1.00 92.56 340 ARG A N 1
ATOM 2670 C CA . ARG A 1 340 ? 0.658 -0.391 16.870 1.00 92.56 340 ARG A CA 1
ATOM 2671 C C . ARG A 1 340 ? -0.629 0.327 16.463 1.00 92.56 340 ARG A C 1
ATOM 2673 O O . ARG A 1 340 ? -0.891 0.405 15.266 1.00 92.56 340 ARG A O 1
ATOM 2680 N N . ARG A 1 341 ? -1.363 0.928 17.410 1.00 92.81 341 ARG A N 1
ATOM 2681 C CA . ARG A 1 341 ? -2.555 1.753 17.119 1.00 92.81 341 ARG A CA 1
ATOM 2682 C C . ARG A 1 341 ? -2.226 2.936 16.199 1.00 92.81 341 ARG A C 1
ATOM 2684 O O . ARG A 1 341 ? -2.963 3.184 15.248 1.00 92.81 341 ARG A O 1
ATOM 2691 N N . LEU A 1 342 ? -1.104 3.627 16.420 1.00 92.44 342 LEU A N 1
ATOM 2692 C CA . LEU A 1 342 ? -0.630 4.709 15.543 1.00 92.44 342 LEU A CA 1
ATOM 2693 C C . LEU A 1 342 ? -0.279 4.214 14.131 1.00 92.44 342 LEU A C 1
ATOM 2695 O O . LEU A 1 342 ? -0.618 4.879 13.153 1.00 92.44 342 LEU A O 1
ATOM 2699 N N . LEU A 1 343 ? 0.360 3.048 14.002 1.00 92.88 343 LEU A N 1
ATOM 2700 C CA . LEU A 1 343 ? 0.654 2.439 12.700 1.00 92.88 343 LEU A CA 1
ATOM 2701 C C . LEU A 1 343 ? -0.624 2.010 11.962 1.00 92.88 343 LEU A C 1
ATOM 2703 O O . LEU A 1 343 ? -0.748 2.277 10.769 1.00 92.88 343 LEU A O 1
ATOM 2707 N N . ASP A 1 344 ? -1.594 1.419 12.659 1.00 94.75 344 ASP A N 1
ATOM 2708 C CA . ASP A 1 344 ? -2.881 1.035 12.070 1.00 94.75 344 ASP A CA 1
ATOM 2709 C C . ASP A 1 344 ? -3.688 2.277 11.627 1.00 94.75 344 ASP A C 1
ATOM 2711 O O . ASP A 1 344 ? -4.259 2.291 10.532 1.00 94.75 344 ASP A O 1
ATOM 2715 N N . LEU A 1 345 ? -3.657 3.372 12.403 1.00 92.12 345 LEU A N 1
ATOM 2716 C CA . LEU A 1 345 ? -4.215 4.668 11.990 1.00 92.12 345 LEU A CA 1
ATOM 2717 C C . LEU A 1 345 ? -3.511 5.219 10.740 1.00 92.12 345 LEU A C 1
ATOM 2719 O O . LEU A 1 345 ? -4.186 5.677 9.822 1.00 92.12 345 LEU A O 1
ATOM 2723 N N . LEU A 1 346 ? -2.180 5.127 10.654 1.00 92.19 346 LEU A N 1
ATOM 2724 C CA . LEU A 1 346 ? -1.409 5.546 9.475 1.00 92.19 346 LEU A CA 1
ATOM 2725 C C . LEU A 1 346 ? -1.734 4.737 8.209 1.00 92.19 346 LEU A C 1
ATOM 2727 O O . LEU A 1 346 ? -1.664 5.287 7.107 1.00 92.19 346 LEU A O 1
ATOM 2731 N N . VAL A 1 347 ? -2.092 3.455 8.341 1.00 92.12 347 VAL A N 1
ATOM 2732 C CA . VAL A 1 347 ? -2.544 2.618 7.215 1.00 92.12 347 VAL A CA 1
ATOM 2733 C C . VAL A 1 347 ? -3.929 3.051 6.728 1.00 92.12 347 VAL A C 1
ATOM 2735 O O . VAL A 1 347 ? -4.146 3.163 5.516 1.00 92.12 347 VAL A O 1
ATOM 2738 N N . LEU A 1 348 ? -4.855 3.352 7.647 1.00 92.31 348 LEU A N 1
ATOM 2739 C CA . LEU A 1 348 ? -6.166 3.897 7.281 1.00 92.31 348 LEU A CA 1
ATOM 2740 C C . LEU A 1 348 ? -6.057 5.306 6.682 1.00 92.31 348 LEU A C 1
ATOM 2742 O O . LEU A 1 348 ? -6.753 5.600 5.712 1.00 92.31 348 LEU A O 1
ATOM 2746 N N . MET A 1 349 ? -5.171 6.151 7.218 1.00 90.50 349 MET A N 1
ATOM 2747 C CA . MET A 1 349 ? -4.985 7.531 6.762 1.00 90.50 349 MET A CA 1
ATOM 2748 C C . MET A 1 349 ? -4.299 7.654 5.394 1.00 90.50 349 MET A C 1
ATOM 2750 O O . MET A 1 349 ? -4.458 8.672 4.728 1.00 90.50 349 MET A O 1
ATOM 2754 N N . GLY A 1 350 ? -3.525 6.656 4.959 1.00 87.69 350 GLY A N 1
ATOM 2755 C CA . GLY A 1 350 ? -2.825 6.720 3.675 1.00 87.69 350 GLY A CA 1
ATOM 2756 C C . GLY A 1 350 ? -1.765 7.831 3.630 1.00 87.69 350 GLY A C 1
ATOM 2757 O O . GLY A 1 350 ? -0.942 7.948 4.541 1.00 87.69 350 GLY A O 1
ATOM 2758 N N . ARG A 1 351 ? -1.728 8.617 2.549 1.00 81.69 351 ARG A N 1
ATOM 2759 C CA . ARG A 1 351 ? -0.756 9.710 2.338 1.00 81.69 351 ARG A CA 1
ATOM 2760 C C . ARG A 1 351 ? -1.413 11.071 2.559 1.00 81.69 351 ARG A C 1
ATOM 2762 O O . ARG A 1 351 ? -2.573 11.241 2.208 1.00 81.69 351 ARG A O 1
ATOM 2769 N N . GLY A 1 352 ? -0.662 12.038 3.083 1.00 81.50 352 GLY A N 1
ATOM 2770 C CA . GLY A 1 352 ? -1.131 13.409 3.288 1.00 81.50 352 GLY A CA 1
ATOM 2771 C C . GLY A 1 352 ? -0.453 14.082 4.480 1.00 81.50 352 GLY A C 1
ATOM 2772 O O . GLY A 1 352 ? 0.149 13.410 5.315 1.00 81.50 352 GLY A O 1
ATOM 2773 N N . GLU A 1 353 ? -0.578 15.411 4.562 1.00 85.00 353 GLU A N 1
ATOM 2774 C CA . GLU A 1 353 ? 0.158 16.272 5.505 1.00 85.00 353 GLU A CA 1
ATOM 2775 C C . GLU A 1 353 ? 0.147 15.751 6.951 1.00 85.00 353 GLU A C 1
ATOM 2777 O O . GLU A 1 353 ? 1.200 15.641 7.578 1.00 85.00 353 GLU A O 1
ATOM 2782 N N . LEU A 1 354 ? -1.027 15.382 7.474 1.00 88.06 354 LEU A N 1
ATOM 2783 C CA . LEU A 1 354 ? -1.163 14.932 8.857 1.00 88.06 354 LEU A CA 1
ATOM 2784 C C . LEU A 1 354 ? -0.583 13.527 9.055 1.00 88.06 354 LEU A C 1
ATOM 2786 O O . LEU A 1 354 ? 0.065 13.264 10.066 1.00 88.06 354 LEU A O 1
ATOM 2790 N N . ALA A 1 355 ? -0.772 12.628 8.088 1.00 88.19 355 ALA A N 1
ATOM 2791 C CA . ALA A 1 355 ? -0.173 11.296 8.126 1.00 88.19 355 ALA A CA 1
ATOM 2792 C C . ALA A 1 355 ? 1.368 11.367 8.084 1.00 88.19 355 ALA A C 1
ATOM 2794 O O . ALA A 1 355 ? 2.049 10.636 8.805 1.00 88.19 355 ALA A O 1
ATOM 2795 N N . ASP A 1 356 ? 1.929 12.280 7.293 1.00 86.69 356 ASP A N 1
ATOM 2796 C CA . ASP A 1 356 ? 3.377 12.463 7.163 1.00 86.69 356 ASP A CA 1
ATOM 2797 C C . ASP A 1 356 ? 3.982 13.214 8.365 1.00 86.69 356 ASP A C 1
ATOM 2799 O O . ASP A 1 356 ? 5.091 12.888 8.806 1.00 86.69 356 ASP A O 1
ATOM 2803 N N . GLU A 1 357 ? 3.224 14.125 8.988 1.00 87.94 357 GLU A N 1
ATOM 2804 C CA . GLU A 1 357 ? 3.539 14.703 10.300 1.00 87.94 357 GLU A CA 1
ATOM 2805 C C . GLU A 1 357 ? 3.648 13.607 11.379 1.00 87.94 357 GLU A C 1
ATOM 2807 O O . GLU A 1 357 ? 4.654 13.546 12.096 1.00 87.94 357 GLU A O 1
ATOM 2812 N N . ILE A 1 358 ? 2.663 12.700 11.463 1.00 89.25 358 ILE A N 1
ATOM 2813 C CA . ILE A 1 358 ? 2.676 11.568 12.408 1.00 89.25 358 ILE A CA 1
ATOM 2814 C C . ILE A 1 358 ? 3.876 10.655 12.136 1.00 89.25 358 ILE A C 1
ATOM 2816 O O . ILE A 1 358 ? 4.617 10.355 13.071 1.00 89.25 358 ILE A O 1
ATOM 2820 N N . ARG A 1 359 ? 4.110 10.245 10.878 1.00 89.38 359 ARG A N 1
ATOM 2821 C CA . ARG A 1 359 ? 5.269 9.410 10.493 1.00 89.38 359 ARG A CA 1
ATOM 2822 C C . ARG A 1 359 ? 6.584 10.027 10.948 1.00 89.38 359 ARG A C 1
ATOM 2824 O O . ARG A 1 359 ? 7.405 9.342 11.550 1.00 89.38 359 ARG A O 1
ATOM 2831 N N . THR A 1 360 ? 6.763 11.322 10.695 1.00 88.56 360 THR A N 1
ATOM 2832 C CA . THR A 1 360 ? 7.990 12.050 11.037 1.00 88.56 360 THR A CA 1
ATOM 2833 C C . THR A 1 360 ? 8.202 12.116 12.548 1.00 88.56 360 THR A C 1
ATOM 2835 O O . THR A 1 360 ? 9.310 11.864 13.023 1.00 88.56 360 THR A O 1
ATOM 2838 N N . ARG A 1 361 ? 7.153 12.430 13.321 1.00 88.62 361 ARG A N 1
ATOM 2839 C CA . ARG A 1 361 ? 7.227 12.485 14.790 1.00 88.62 361 ARG A CA 1
ATOM 2840 C C . ARG A 1 361 ? 7.455 11.097 15.402 1.00 88.62 361 ARG A C 1
ATOM 2842 O O . ARG A 1 361 ? 8.288 10.969 16.293 1.00 88.62 361 ARG A O 1
ATOM 2849 N N . LEU A 1 362 ? 6.775 10.068 14.892 1.00 89.25 362 LEU A N 1
ATOM 2850 C CA . LEU A 1 362 ? 6.909 8.686 15.353 1.00 89.25 362 LEU A CA 1
ATOM 2851 C C . LEU A 1 362 ? 8.313 8.131 15.078 1.00 89.25 362 LEU A C 1
ATOM 2853 O O . LEU A 1 362 ? 8.947 7.601 15.985 1.00 89.25 362 LEU A O 1
ATOM 2857 N N . ALA A 1 363 ? 8.831 8.313 13.859 1.00 86.50 363 ALA A N 1
ATOM 2858 C CA . ALA A 1 363 ? 10.183 7.887 13.501 1.00 86.50 363 ALA A CA 1
ATOM 2859 C C . ALA A 1 363 ? 11.244 8.576 14.371 1.00 86.50 363 ALA A C 1
ATOM 2861 O O . ALA A 1 363 ? 12.137 7.908 14.884 1.00 86.50 363 ALA A O 1
ATOM 2862 N N . ARG A 1 364 ? 11.120 9.892 14.605 1.00 86.44 364 ARG A N 1
ATOM 2863 C CA . ARG A 1 364 ? 12.043 10.622 15.489 1.00 86.44 364 ARG A CA 1
ATOM 2864 C C . ARG A 1 364 ? 12.097 10.056 16.904 1.00 86.44 364 ARG A C 1
ATOM 2866 O O . ARG A 1 364 ? 13.166 10.127 17.482 1.00 86.44 364 ARG A O 1
ATOM 2873 N N . ARG A 1 365 ? 10.987 9.535 17.437 1.00 84.00 365 ARG A N 1
ATOM 2874 C CA . ARG A 1 365 ? 10.918 9.000 18.805 1.00 84.00 365 ARG A CA 1
ATOM 2875 C C . ARG A 1 365 ? 11.369 7.541 18.912 1.00 84.00 365 ARG A C 1
ATOM 2877 O O . ARG A 1 365 ? 11.981 7.165 19.896 1.00 84.00 365 ARG A O 1
ATOM 2884 N N . VAL A 1 366 ? 11.113 6.727 17.886 1.00 77.38 366 VAL A N 1
ATOM 2885 C CA . VAL A 1 366 ? 11.569 5.321 17.838 1.00 77.38 366 VAL A CA 1
ATOM 2886 C C . VAL A 1 366 ? 13.087 5.209 17.606 1.00 77.38 366 VAL A C 1
ATOM 2888 O O . VAL A 1 366 ? 13.683 4.195 17.958 1.00 77.38 366 VAL A O 1
ATOM 2891 N N . PHE A 1 367 ? 13.715 6.237 17.023 1.00 74.75 367 PHE A N 1
ATOM 2892 C CA . PHE A 1 367 ? 15.155 6.282 16.732 1.00 74.75 367 PHE A CA 1
ATOM 2893 C C . PHE A 1 367 ? 15.935 7.338 17.547 1.00 74.75 367 PHE A C 1
ATOM 2895 O O . PHE A 1 367 ? 17.069 7.653 17.180 1.00 74.75 367 PHE A O 1
ATOM 2902 N N . SER A 1 368 ? 15.342 7.887 18.617 1.00 64.19 368 SER A N 1
ATOM 2903 C CA . SER A 1 368 ? 16.008 8.758 19.606 1.00 64.19 368 SER A CA 1
ATOM 2904 C C . SER A 1 368 ? 16.328 8.007 20.889 1.00 64.19 368 SER A C 1
ATOM 2906 O O . SER A 1 368 ? 17.483 8.127 21.346 1.00 64.19 368 SER A O 1
#

Secondary structure (DSSP, 8-state):
----------------------------------------------------------------------------------------------------PPPP-------S-TTEEE--TTTHIIIIIIGGGTS-EEEEEE-TT-TTHHHHHHHHHHHHHHTTTSSEEEEEETTT-HHHHHHTT--SSSEEEEEETTEEEEEEES---HHHHHHHHTTT------------TT-HHHHHHTT-HHHHHHH--TTS-HHHHHHHHHHTT-HHHHHHHHHHHHTSTT-TT-HHHHHHHHHHHHTTS--HHHHHHHHHHHTT-HHHHHHHHHHTTTSHHHHHHHHHHHHHH-SSHHHHHHHHHHHHHHT-